Protein AF-A0A534RTB1-F1 (afdb_monomer_lite)

Radius of gyration: 23.58 Å; chains: 1; bounding box: 59×78×55 Å

Sequence (284 aa):
IQCHHADTGGGAPGGYNVNAPDIWAEGVRFPALKLVEKGTKRRDVEYMMAANSRTPTFLGDLRAQVGATELGVRRLKEVLARFGTETVRGAVRAIIAHARRRFREEVARWPDGVYESDVYVDHDPHGKRDIHVHCAVTVRGSALTIDFTGSDDRPDIQAYSTFGNTRGYVVAQLASMMDPSIPKNEGFFDAIDLIVPEGCCLNPPPGKSVAAGTHHPGTEVGEAIAKALESVVPERSCPRSTRWACRRSSSVPIPATARCSSITRWIPSPRTAARSGGRTAGAR

Secondary structure (DSSP, 8-state):
-----S--B-SSTTS--TT-SSGGGGB----S--SEETTEE-HHHHHHHHHT-S-TTHHHHHHHHHHHHHHHHHHHHHHHHHH-HHHHHHHHHHHHHHHHHHHHHHHTTSPPEEEEEEEEEPPPTTT---EEEEEEEEEETTEEEEE-TTS---TT-S----HHHHHHHHHHHHHHHS-TTS--SHHHHTTEEEE--TTSTTSPPTT---GGGGTTTHHHHHHHHHHHGGGTSTTT------TT-------PPPPTTS---------PPPP-------------

Foldseek 3Di:
DDDDDQAQLALDGRQFDLPPQWPVNSHDDDDPDDQADPNHGPVVVLCVRVVSHPDPCRSVVVVVVVVVVVVVVVVVVVVCVVQNDVRVVVVVVVLLQQLLVLQLVFLLLFDFDKFKFKDWDDDDPVDDDTFIFIWIWGRDRSAIEIARPPGALDPPDREAAALVLLLVLLLVLVCQLTDVPRDSDPSSSVRYHYHDDDRHRHHNDHTHDHSCVNVPPSLVSSLGVLNRCCVGRVVRSDRPPPVPPPDDPDDDDDPPPDPDDPDPDDDDDDPPDDDDDDDDDDDD

Structure (mmCIF, N/CA/C/O backbone):
data_AF-A0A534RTB1-F1
#
_entry.id   AF-A0A534RTB1-F1
#
loop_
_atom_site.group_PDB
_atom_site.id
_atom_site.type_symbol
_atom_site.label_atom_id
_atom_site.label_alt_id
_atom_site.label_comp_id
_atom_site.label_asym_id
_atom_site.label_entity_id
_atom_site.label_seq_id
_atom_site.pdbx_PDB_ins_code
_atom_site.Cartn_x
_atom_site.Cartn_y
_atom_site.Cartn_z
_atom_site.occupancy
_atom_site.B_iso_or_equiv
_atom_site.auth_seq_id
_atom_site.auth_comp_id
_atom_site.auth_asym_id
_atom_site.auth_atom_id
_atom_site.pdbx_PDB_model_num
ATOM 1 N N . ILE A 1 1 ? -6.320 2.824 11.148 1.00 84.56 1 ILE A N 1
ATOM 2 C CA . ILE A 1 1 ? -5.805 4.214 11.228 1.00 84.56 1 ILE A CA 1
ATOM 3 C C . ILE A 1 1 ? -4.292 4.133 11.205 1.00 84.56 1 ILE A C 1
ATOM 5 O O . ILE A 1 1 ? -3.748 3.323 11.942 1.00 84.56 1 ILE A O 1
ATOM 9 N N . GLN A 1 2 ? -3.638 4.896 10.333 1.00 88.44 2 GLN A N 1
ATOM 10 C CA . GLN A 1 2 ? -2.189 4.863 10.134 1.00 88.44 2 GLN A CA 1
ATOM 11 C C . GLN A 1 2 ? -1.666 6.300 10.095 1.00 88.44 2 GLN A C 1
ATOM 13 O O . GLN A 1 2 ? -2.361 7.197 9.623 1.00 88.44 2 GLN A O 1
ATOM 18 N N . CYS A 1 3 ? -0.450 6.515 10.586 1.00 87.81 3 CYS A N 1
ATOM 19 C CA . CYS A 1 3 ? 0.302 7.745 10.370 1.00 87.81 3 CYS A CA 1
ATOM 20 C C . CYS A 1 3 ? 1.777 7.394 10.179 1.00 87.81 3 CYS A C 1
ATOM 22 O O . CYS A 1 3 ? 2.227 6.327 10.605 1.00 87.81 3 CYS A O 1
ATOM 24 N N . HIS A 1 4 ? 2.513 8.287 9.528 1.00 90.06 4 HIS A N 1
ATOM 25 C CA . HIS A 1 4 ? 3.961 8.180 9.446 1.00 90.06 4 HIS A CA 1
ATOM 26 C C . HIS A 1 4 ? 4.567 8.598 10.789 1.00 90.06 4 HIS A C 1
ATOM 28 O O . HIS A 1 4 ? 4.227 9.660 11.307 1.00 90.06 4 HIS A O 1
ATOM 34 N N . HIS A 1 5 ? 5.452 7.769 11.336 1.00 90.31 5 HIS A N 1
ATOM 35 C CA . HIS A 1 5 ? 6.265 8.104 12.503 1.00 90.31 5 HIS A CA 1
ATOM 36 C C . HIS A 1 5 ? 7.635 8.553 12.013 1.00 90.31 5 HIS A C 1
ATOM 38 O O . HIS A 1 5 ? 8.225 7.900 11.158 1.00 90.31 5 HIS A O 1
ATOM 44 N N . ALA A 1 6 ? 8.128 9.675 12.533 1.00 88.44 6 ALA A N 1
ATOM 45 C CA . ALA A 1 6 ? 9.331 10.311 12.004 1.00 88.44 6 ALA A CA 1
ATOM 46 C C . ALA A 1 6 ? 10.634 9.544 12.301 1.00 88.44 6 ALA A C 1
ATOM 48 O O . ALA A 1 6 ? 11.653 9.856 11.699 1.00 88.44 6 ALA A O 1
ATOM 49 N N . ASP A 1 7 ? 10.635 8.579 13.222 1.00 90.31 7 ASP A N 1
ATOM 50 C CA . ASP A 1 7 ? 11.810 7.764 13.535 1.00 90.31 7 ASP A CA 1
ATOM 51 C C . ASP A 1 7 ? 11.393 6.386 14.063 1.00 90.31 7 ASP A C 1
ATOM 53 O O . ASP A 1 7 ? 10.466 6.273 14.868 1.00 90.31 7 ASP A O 1
ATOM 57 N N . THR A 1 8 ? 12.108 5.355 13.616 1.00 89.56 8 THR A N 1
ATOM 58 C CA . THR A 1 8 ? 11.889 3.940 13.957 1.00 89.56 8 THR A CA 1
ATOM 59 C C . THR A 1 8 ? 13.028 3.341 14.790 1.00 89.56 8 THR A C 1
ATOM 61 O O . THR A 1 8 ? 13.039 2.134 15.024 1.00 89.56 8 THR A O 1
ATOM 64 N N . GLY A 1 9 ? 14.015 4.144 15.210 1.00 89.50 9 GLY A N 1
ATOM 65 C CA . GLY A 1 9 ? 15.169 3.656 15.975 1.00 89.50 9 GLY A CA 1
ATOM 66 C C . GLY A 1 9 ? 16.257 2.961 15.152 1.00 89.50 9 GLY A C 1
ATOM 67 O O . GLY A 1 9 ? 17.123 2.313 15.728 1.00 89.50 9 GLY A O 1
ATOM 68 N N . GLY A 1 10 ? 16.238 3.084 13.820 1.00 88.06 10 GLY A N 1
ATOM 69 C CA . GLY A 1 10 ? 17.237 2.471 12.933 1.00 88.06 10 GLY A CA 1
ATOM 70 C C . GLY A 1 10 ? 18.618 3.122 12.976 1.00 88.06 10 GLY A C 1
ATOM 71 O O . GLY A 1 10 ? 18.841 4.098 13.698 1.00 88.06 10 GLY A O 1
ATOM 72 N N . GLY A 1 11 ? 19.543 2.602 12.163 1.00 86.94 11 GLY A N 1
ATOM 73 C CA . GLY A 1 11 ? 20.937 3.061 12.078 1.00 86.94 11 GLY A CA 1
ATOM 74 C C . GLY A 1 11 ? 21.118 4.517 11.628 1.00 86.94 11 GLY A C 1
ATOM 75 O O . GLY A 1 11 ? 22.181 5.091 11.842 1.00 86.94 11 GLY A O 1
ATOM 76 N N . ALA A 1 12 ? 20.073 5.141 11.075 1.00 86.81 12 ALA A N 1
ATOM 77 C CA . ALA A 1 12 ? 20.040 6.559 10.733 1.00 86.81 12 ALA A CA 1
ATOM 78 C C . ALA A 1 12 ? 18.793 7.243 11.334 1.00 86.81 12 ALA A C 1
ATOM 80 O O . ALA A 1 12 ? 17.713 6.639 11.342 1.00 86.81 12 ALA A O 1
ATOM 81 N N . PRO A 1 13 ? 18.899 8.502 11.811 1.00 86.31 13 PRO A N 1
ATOM 82 C CA . PRO A 1 13 ? 17.734 9.293 12.193 1.00 86.31 13 PRO A CA 1
ATOM 83 C C . PRO A 1 13 ? 16.773 9.472 11.015 1.00 86.31 13 PRO A C 1
ATOM 85 O O . PRO A 1 13 ? 17.206 9.745 9.897 1.00 86.31 13 PRO A O 1
ATOM 88 N N . GLY A 1 14 ? 15.468 9.382 11.269 1.00 82.00 14 GLY A N 1
ATOM 89 C CA . GLY A 1 14 ? 14.449 9.633 10.241 1.00 82.00 14 GLY A CA 1
ATOM 90 C C . GLY A 1 14 ? 13.816 8.378 9.636 1.00 82.00 14 GLY A C 1
ATOM 91 O O . GLY A 1 14 ? 12.920 8.504 8.807 1.00 82.00 14 GLY A O 1
ATOM 92 N N . GLY A 1 15 ? 14.281 7.181 10.014 1.00 79.88 15 GLY A N 1
ATOM 93 C CA . GLY A 1 15 ? 13.734 5.900 9.539 1.00 79.88 15 GLY A CA 1
ATOM 94 C C . GLY A 1 15 ? 14.126 5.503 8.108 1.00 79.88 15 GLY A C 1
ATOM 95 O O . GLY A 1 15 ? 13.661 4.481 7.620 1.00 79.88 15 GLY A O 1
ATOM 96 N N . TYR A 1 16 ? 14.996 6.274 7.447 1.00 83.12 16 TYR A N 1
ATOM 97 C CA . TYR A 1 16 ? 15.465 6.019 6.080 1.00 83.12 16 TYR A CA 1
ATOM 98 C C . TYR A 1 16 ? 16.987 5.842 6.059 1.00 83.12 16 TYR A C 1
ATOM 100 O O . TYR A 1 16 ? 17.731 6.771 5.747 1.00 83.12 16 TYR A O 1
ATOM 108 N N . ASN A 1 17 ? 17.463 4.651 6.427 1.00 84.81 17 ASN A N 1
ATOM 109 C CA . ASN A 1 17 ? 18.886 4.323 6.369 1.00 84.81 17 ASN A CA 1
ATOM 110 C C . ASN A 1 17 ? 19.243 3.714 5.004 1.00 84.81 17 ASN A C 1
ATOM 112 O O . ASN A 1 17 ? 19.088 2.514 4.802 1.00 84.81 17 ASN A O 1
ATOM 116 N N . VAL A 1 18 ? 19.754 4.536 4.085 1.00 78.06 18 VAL A N 1
ATOM 117 C CA . VAL A 1 18 ? 20.178 4.094 2.738 1.00 78.06 18 VAL A CA 1
ATOM 118 C C . VAL A 1 18 ? 21.326 3.082 2.760 1.00 78.06 18 VAL A C 1
ATOM 120 O O . VAL A 1 18 ? 21.482 2.309 1.825 1.00 78.06 18 VAL A O 1
ATOM 123 N N . ASN A 1 19 ? 22.106 3.060 3.842 1.00 81.81 19 ASN A N 1
ATOM 124 C CA . ASN A 1 19 ? 23.242 2.159 4.017 1.00 81.81 19 ASN A CA 1
ATOM 125 C C . ASN A 1 19 ? 22.898 0.958 4.910 1.00 81.81 19 ASN A C 1
ATOM 127 O O . ASN A 1 19 ? 23.805 0.296 5.411 1.00 81.81 19 ASN A O 1
ATOM 131 N N . ALA A 1 20 ? 21.613 0.695 5.174 1.00 87.81 20 ALA A N 1
ATOM 132 C CA . ALA A 1 20 ? 21.200 -0.472 5.945 1.00 87.81 20 ALA A CA 1
ATOM 133 C C . ALA A 1 20 ? 21.551 -1.758 5.171 1.00 87.81 20 ALA A C 1
ATOM 135 O O . ALA A 1 20 ? 20.992 -1.970 4.092 1.00 87.81 20 ALA A O 1
ATOM 136 N N . PRO A 1 21 ? 22.450 -2.621 5.692 1.00 86.75 21 PRO A N 1
ATOM 137 C CA . PRO A 1 21 ? 22.809 -3.871 5.018 1.00 86.75 21 PRO A CA 1
ATOM 138 C C . PRO A 1 21 ? 21.654 -4.881 5.005 1.00 86.75 21 PRO A C 1
ATOM 140 O O . PRO A 1 21 ? 21.588 -5.746 4.135 1.00 86.75 21 PRO A O 1
ATOM 143 N N . ASP A 1 22 ? 20.747 -4.770 5.971 1.00 89.81 22 ASP A N 1
ATOM 144 C CA . ASP A 1 22 ? 19.641 -5.683 6.197 1.00 89.81 22 ASP A CA 1
ATOM 145 C C . ASP A 1 22 ? 18.498 -4.976 6.941 1.00 89.81 22 ASP A C 1
ATOM 147 O O . ASP A 1 22 ? 18.615 -3.827 7.377 1.00 89.81 22 ASP A O 1
ATOM 151 N N . ILE A 1 23 ? 17.386 -5.688 7.110 1.00 91.12 23 ILE A N 1
ATOM 152 C CA . ILE A 1 23 ? 16.190 -5.177 7.784 1.00 91.12 23 ILE A CA 1
ATOM 153 C C . ILE A 1 23 ? 16.399 -4.870 9.282 1.00 91.12 23 ILE A C 1
ATOM 155 O O . ILE A 1 23 ? 15.617 -4.130 9.878 1.00 91.12 23 ILE A O 1
ATOM 159 N N . TRP A 1 24 ? 17.416 -5.438 9.938 1.00 91.75 24 TRP A N 1
ATOM 160 C CA . TRP A 1 24 ? 17.677 -5.185 11.362 1.00 91.75 24 TRP A CA 1
ATOM 161 C C . TRP A 1 24 ? 18.347 -3.826 11.578 1.00 91.75 24 TRP A C 1
ATOM 163 O O . TRP A 1 24 ? 18.131 -3.194 12.613 1.00 91.75 24 TRP A O 1
ATOM 173 N N . ALA A 1 25 ? 19.078 -3.326 10.583 1.00 91.38 25 ALA A N 1
ATOM 174 C CA . ALA A 1 25 ? 19.648 -1.982 10.598 1.00 91.38 25 ALA A CA 1
ATOM 175 C C . ALA A 1 25 ? 18.620 -0.850 10.358 1.00 91.38 25 ALA A C 1
ATOM 177 O O . ALA A 1 25 ? 18.971 0.333 10.455 1.00 91.38 25 ALA A O 1
ATOM 178 N N . GLU A 1 26 ? 17.355 -1.176 10.072 1.00 90.75 26 GLU A N 1
ATOM 179 C CA . GLU A 1 26 ? 16.277 -0.211 9.773 1.00 90.75 26 GLU A CA 1
ATOM 180 C C . GLU A 1 26 ? 15.488 0.253 11.000 1.00 90.75 26 GLU A C 1
ATOM 182 O O . GLU A 1 26 ? 14.690 1.193 10.928 1.00 90.75 26 GLU A O 1
ATOM 187 N N . GLY A 1 27 ? 15.740 -0.374 12.146 1.00 91.19 27 GLY A N 1
ATOM 188 C CA . GLY A 1 27 ? 15.106 -0.044 13.413 1.00 91.19 27 GLY A CA 1
ATOM 189 C C . GLY A 1 27 ? 14.132 -1.108 13.884 1.00 91.19 27 GLY A C 1
ATOM 190 O O . GLY A 1 27 ? 14.183 -2.275 13.492 1.00 91.19 27 GLY A O 1
ATOM 191 N N . VAL A 1 28 ? 13.258 -0.706 14.801 1.00 91.31 28 VAL A N 1
ATOM 192 C CA . VAL A 1 28 ? 12.426 -1.650 15.535 1.00 91.31 28 VAL A CA 1
ATOM 193 C C . VAL A 1 28 ? 11.193 -2.028 14.733 1.00 91.31 28 VAL A C 1
ATOM 195 O O . VAL A 1 28 ? 10.341 -1.203 14.406 1.00 91.31 28 VAL A O 1
ATOM 198 N N . ARG A 1 29 ? 11.068 -3.328 14.476 1.00 90.25 29 ARG A N 1
ATOM 199 C CA . ARG A 1 29 ? 9.874 -3.937 13.897 1.00 90.25 29 ARG A CA 1
ATOM 200 C C . ARG A 1 29 ? 8.945 -4.370 15.016 1.00 90.25 29 ARG A C 1
ATOM 202 O O . ARG A 1 29 ? 9.172 -5.390 15.663 1.00 90.25 29 ARG A O 1
ATOM 209 N N . PHE A 1 30 ? 7.893 -3.594 15.240 1.00 90.81 30 PHE A N 1
ATOM 210 C CA . PHE A 1 30 ? 6.860 -3.962 16.198 1.00 90.81 30 PHE A CA 1
ATOM 211 C C . PHE A 1 30 ? 5.910 -4.987 15.560 1.00 90.81 30 PHE A C 1
ATOM 213 O O . PHE A 1 30 ? 5.273 -4.665 14.554 1.00 90.81 30 PHE A O 1
ATOM 220 N N . PRO A 1 31 ? 5.780 -6.207 16.112 1.00 90.12 31 PRO A N 1
ATOM 221 C CA . PRO A 1 31 ? 4.721 -7.117 15.693 1.00 90.12 31 PRO A CA 1
ATOM 222 C C . PRO A 1 31 ? 3.348 -6.551 16.097 1.00 90.12 31 PRO A C 1
ATOM 224 O O . PRO A 1 31 ? 3.253 -5.507 16.746 1.00 90.12 31 PRO A O 1
ATOM 227 N N . ALA A 1 32 ? 2.264 -7.242 15.737 1.00 90.94 32 ALA A N 1
ATOM 228 C CA . ALA A 1 32 ? 0.909 -6.856 16.131 1.00 90.94 32 ALA A CA 1
ATOM 229 C C . ALA A 1 32 ? 0.708 -6.984 17.658 1.00 90.94 32 ALA A C 1
ATOM 231 O O . ALA A 1 32 ? 0.217 -7.992 18.166 1.00 90.94 32 ALA A O 1
ATOM 232 N N . LEU A 1 33 ? 1.118 -5.953 18.399 1.00 92.44 33 LEU A N 1
ATOM 233 C CA . LEU A 1 33 ? 1.025 -5.856 19.854 1.00 92.44 33 LEU A CA 1
ATOM 234 C C . LEU A 1 33 ? -0.216 -5.060 20.269 1.00 92.44 33 LEU A C 1
ATOM 236 O O . LEU A 1 33 ? -0.591 -4.073 19.635 1.00 92.44 33 LEU A O 1
ATOM 240 N N . LYS A 1 34 ? -0.835 -5.447 21.389 1.00 93.44 34 LYS A N 1
ATOM 241 C CA . LYS A 1 34 ? -1.914 -4.659 21.999 1.00 93.44 34 LYS A CA 1
ATOM 242 C C . LYS A 1 34 ? -1.327 -3.480 22.776 1.00 93.44 34 LYS A C 1
ATOM 244 O O . LYS A 1 34 ? -0.610 -3.684 23.753 1.00 93.44 34 LYS A O 1
ATOM 249 N N . LEU A 1 35 ? -1.693 -2.262 22.382 1.00 93.62 35 LEU A N 1
ATOM 250 C CA . LEU A 1 35 ? -1.349 -1.030 23.109 1.00 93.62 35 LEU A CA 1
ATOM 251 C C . LEU A 1 35 ? -2.314 -0.739 24.265 1.00 93.62 35 LEU A C 1
ATOM 253 O O . LEU A 1 35 ? -1.928 -0.173 25.285 1.00 93.62 35 LEU A O 1
ATOM 257 N N . VAL A 1 36 ? -3.575 -1.141 24.107 1.00 93.69 36 VAL A N 1
ATOM 258 C CA . VAL A 1 36 ? -4.634 -0.982 25.106 1.00 93.69 36 VAL A CA 1
ATOM 259 C C . VAL A 1 36 ? -5.315 -2.329 25.294 1.00 93.69 36 VAL A C 1
ATOM 261 O O . VAL A 1 36 ? -5.775 -2.946 24.334 1.00 93.69 36 VAL A O 1
ATOM 264 N N . GLU A 1 37 ? -5.387 -2.789 26.535 1.00 94.88 37 GLU A N 1
ATOM 265 C CA . GLU A 1 37 ? -6.004 -4.054 26.909 1.00 94.88 37 GLU A CA 1
ATOM 266 C C . GLU A 1 37 ? -7.106 -3.788 27.931 1.00 94.88 37 GLU A C 1
ATOM 268 O O . GLU A 1 37 ? -6.863 -3.205 28.982 1.00 94.88 37 GLU A O 1
ATOM 273 N N . LYS A 1 38 ? -8.348 -4.163 27.590 1.00 91.88 38 LYS A N 1
ATOM 274 C CA . LYS A 1 38 ? -9.544 -3.932 28.426 1.00 91.88 38 LYS A CA 1
ATOM 275 C C . LYS A 1 38 ? -9.718 -2.466 28.873 1.00 91.88 38 LYS A C 1
ATOM 277 O O . LYS A 1 38 ? -10.183 -2.196 29.972 1.00 91.88 38 LYS A O 1
ATOM 282 N N . GLY A 1 39 ? -9.346 -1.516 28.011 1.00 88.69 39 GLY A N 1
ATOM 283 C CA . GLY A 1 39 ? -9.416 -0.077 28.301 1.00 88.69 39 GLY A CA 1
ATOM 284 C C . GLY A 1 39 ? -8.225 0.474 29.092 1.00 88.69 39 GLY A C 1
ATOM 285 O O . GLY A 1 39 ? -8.152 1.678 29.318 1.00 88.69 39 GLY A O 1
ATOM 286 N N . THR A 1 40 ? -7.262 -0.366 29.476 1.00 92.94 40 THR A N 1
ATOM 287 C CA . THR A 1 40 ? -6.045 0.055 30.177 1.00 92.94 40 THR A CA 1
ATOM 288 C C . THR A 1 40 ? -4.850 0.068 29.228 1.00 92.94 40 THR A C 1
ATOM 290 O O . THR A 1 40 ? -4.598 -0.894 28.504 1.00 92.94 40 THR A O 1
ATOM 293 N N . LYS A 1 41 ? -4.094 1.170 29.226 1.00 93.25 41 LYS A N 1
ATOM 294 C CA . LYS A 1 41 ? -2.870 1.307 28.424 1.00 93.25 41 LYS A CA 1
ATOM 295 C C . LYS A 1 41 ? -1.776 0.383 28.948 1.00 93.25 41 LYS A C 1
ATOM 297 O O . LYS A 1 41 ? -1.485 0.383 30.145 1.00 93.25 41 LYS A O 1
ATOM 302 N N . ARG A 1 42 ? -1.121 -0.337 28.042 1.00 95.75 42 ARG A N 1
ATOM 303 C CA . ARG A 1 42 ? 0.063 -1.149 28.332 1.00 95.75 42 ARG A CA 1
ATOM 304 C C . ARG A 1 42 ? 1.298 -0.250 28.373 1.00 95.75 42 ARG A C 1
ATOM 306 O O . ARG A 1 42 ? 1.923 0.023 27.349 1.00 95.75 42 ARG A O 1
ATOM 313 N N . ARG A 1 43 ? 1.587 0.301 29.559 1.00 94.81 43 ARG A N 1
ATOM 314 C CA . ARG A 1 43 ? 2.648 1.313 29.751 1.00 94.81 43 ARG A CA 1
ATOM 315 C C . ARG A 1 43 ? 4.045 0.765 29.463 1.00 94.81 43 ARG A C 1
ATOM 317 O O . ARG A 1 43 ? 4.893 1.513 29.000 1.00 94.81 43 ARG A O 1
ATOM 324 N N . ASP A 1 44 ? 4.255 -0.519 29.716 1.00 95.06 44 ASP A N 1
ATOM 325 C CA . ASP A 1 44 ? 5.447 -1.284 29.350 1.00 95.06 44 ASP A CA 1
ATOM 326 C C . ASP A 1 44 ? 5.694 -1.265 27.833 1.00 95.06 44 ASP A C 1
ATOM 328 O O . ASP A 1 44 ? 6.795 -0.949 27.387 1.00 95.06 44 ASP A O 1
ATOM 332 N N . VAL A 1 45 ? 4.648 -1.505 27.034 1.00 94.75 45 VAL A N 1
ATOM 333 C CA . VAL A 1 45 ? 4.727 -1.461 25.567 1.00 94.75 45 VAL A CA 1
ATOM 334 C C . VAL A 1 45 ? 4.934 -0.032 25.071 1.00 94.75 45 VAL A C 1
ATOM 336 O O . VAL A 1 45 ? 5.825 0.193 24.256 1.00 94.75 45 VAL A O 1
ATOM 339 N N . GLU A 1 46 ? 4.164 0.945 25.573 1.00 93.38 46 GLU A N 1
ATOM 340 C CA . GLU A 1 46 ? 4.357 2.359 25.203 1.00 93.38 46 GLU A CA 1
ATOM 341 C C . GLU A 1 46 ? 5.791 2.820 25.500 1.00 93.38 46 GLU A C 1
ATOM 343 O O . GLU A 1 46 ? 6.412 3.478 24.664 1.00 93.38 46 GLU A O 1
ATOM 348 N N . TYR A 1 47 ? 6.327 2.457 26.670 1.00 92.94 47 TYR A N 1
ATOM 349 C CA . TYR A 1 47 ? 7.685 2.808 27.070 1.00 92.94 47 TYR A CA 1
ATOM 350 C C . TYR A 1 47 ? 8.731 2.149 26.171 1.00 92.94 47 TYR A C 1
ATOM 352 O O . TYR A 1 47 ? 9.615 2.842 25.676 1.00 92.94 47 TYR A O 1
ATOM 360 N N . MET A 1 48 ? 8.603 0.847 25.893 1.00 93.81 48 MET A N 1
ATOM 361 C CA . MET A 1 48 ? 9.490 0.136 24.967 1.00 93.81 48 MET A CA 1
ATOM 362 C C . MET A 1 48 ? 9.496 0.795 23.581 1.00 93.81 48 MET A C 1
ATOM 364 O O . MET A 1 48 ? 10.563 0.992 23.003 1.00 93.81 48 MET A O 1
ATOM 368 N N . MET A 1 49 ? 8.329 1.159 23.043 1.00 93.50 49 MET A N 1
ATOM 369 C CA . MET A 1 49 ? 8.251 1.817 21.737 1.00 93.50 49 MET A CA 1
ATOM 370 C C . MET A 1 49 ? 8.896 3.210 21.765 1.00 93.50 49 MET A C 1
ATOM 372 O O . MET A 1 49 ? 9.679 3.538 20.879 1.00 93.50 49 MET A O 1
ATOM 376 N N . ALA A 1 50 ? 8.621 4.007 22.803 1.00 92.38 50 ALA A N 1
ATOM 377 C CA . ALA A 1 50 ? 9.182 5.348 22.954 1.00 92.38 50 ALA A CA 1
ATOM 378 C C . ALA A 1 50 ? 10.702 5.345 23.164 1.00 92.38 50 ALA A C 1
ATOM 380 O O . ALA A 1 50 ? 11.391 6.195 22.610 1.00 92.38 50 ALA A O 1
ATOM 381 N N . ALA A 1 51 ? 11.231 4.380 23.922 1.00 93.31 51 ALA A N 1
ATOM 382 C CA . ALA A 1 51 ? 12.666 4.230 24.165 1.00 93.31 51 ALA A CA 1
ATOM 383 C C . ALA A 1 51 ? 13.460 3.948 22.879 1.00 93.31 51 ALA A C 1
ATOM 385 O O . ALA A 1 51 ? 14.653 4.228 22.816 1.00 93.31 51 ALA A O 1
ATOM 386 N N . ASN A 1 52 ? 12.791 3.425 21.849 1.00 92.25 52 ASN A N 1
ATOM 387 C CA . ASN A 1 52 ? 13.371 3.144 20.541 1.00 92.25 52 ASN A CA 1
ATOM 388 C C . ASN A 1 52 ? 13.089 4.245 19.506 1.00 92.25 52 ASN A C 1
ATOM 390 O O . ASN A 1 52 ? 13.293 4.023 18.317 1.00 92.25 52 ASN A O 1
ATOM 394 N N . SER A 1 53 ? 12.625 5.427 19.921 1.00 91.75 53 SER A N 1
ATOM 395 C CA . SER A 1 53 ? 12.449 6.569 19.024 1.00 91.75 53 SER A CA 1
ATOM 396 C C . SER A 1 53 ? 13.284 7.756 19.477 1.00 91.75 53 SER A C 1
ATOM 398 O O . SER A 1 53 ? 13.297 8.131 20.647 1.00 91.75 53 SER A O 1
ATOM 400 N N . ARG A 1 54 ? 13.933 8.421 18.520 1.00 92.38 54 ARG A N 1
ATOM 401 C CA . ARG A 1 54 ? 14.636 9.694 18.761 1.00 92.38 54 ARG A CA 1
ATOM 402 C C . ARG A 1 54 ? 13.685 10.885 18.885 1.00 92.38 54 ARG A C 1
ATOM 404 O O . ARG A 1 54 ? 14.115 11.986 19.223 1.00 92.38 54 ARG A O 1
ATOM 411 N N . THR A 1 55 ? 12.408 10.697 18.551 1.00 90.88 55 THR A N 1
ATOM 412 C CA . THR A 1 55 ? 11.45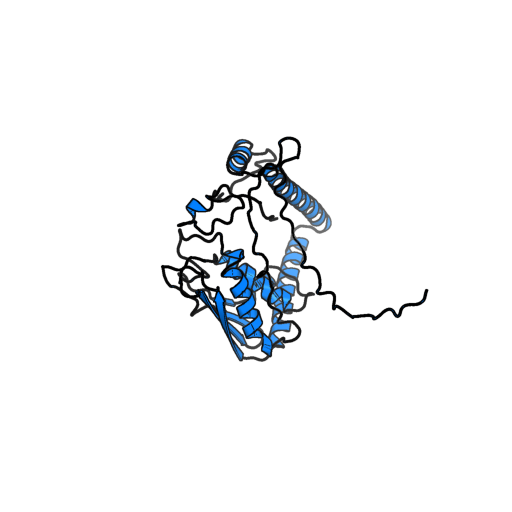4 11.797 18.392 1.00 90.88 55 THR A CA 1
ATOM 413 C C . THR A 1 55 ? 10.588 11.973 19.640 1.00 90.88 55 THR A C 1
ATOM 415 O O . THR A 1 55 ? 9.874 11.050 20.032 1.00 90.88 55 THR A O 1
ATOM 418 N N . PRO A 1 56 ? 10.575 13.166 20.269 1.00 87.50 56 PRO A N 1
ATOM 419 C CA . PRO A 1 56 ? 9.798 13.388 21.491 1.00 87.50 56 PRO A CA 1
ATOM 420 C C . PRO A 1 56 ? 8.280 13.356 21.248 1.00 87.50 56 PRO A C 1
ATOM 422 O O . PRO A 1 56 ? 7.503 13.190 22.188 1.00 87.50 56 PRO A O 1
ATOM 425 N N . THR A 1 57 ? 7.840 13.507 19.995 1.00 90.81 57 THR A N 1
ATOM 426 C CA . THR A 1 57 ? 6.424 13.487 19.599 1.00 90.81 57 THR A CA 1
ATOM 427 C C . THR A 1 57 ? 5.863 12.082 19.405 1.00 90.81 57 THR A C 1
ATOM 429 O O . THR A 1 57 ? 4.644 11.947 19.338 1.00 90.81 57 THR A O 1
ATOM 432 N N . PHE A 1 58 ? 6.704 11.041 19.386 1.00 92.56 58 PHE A N 1
ATOM 433 C CA . PHE A 1 58 ? 6.313 9.662 19.073 1.00 92.56 58 PHE A CA 1
ATOM 434 C C . PHE A 1 58 ? 5.093 9.174 19.874 1.00 92.56 58 PHE A C 1
ATOM 436 O O . PHE A 1 58 ? 4.122 8.653 19.324 1.00 92.56 58 PHE A O 1
ATOM 443 N N . LEU A 1 59 ? 5.094 9.398 21.194 1.00 92.62 59 LEU A N 1
ATOM 444 C CA . LEU A 1 59 ? 3.964 9.023 22.052 1.00 92.62 59 LEU A CA 1
ATOM 445 C C . LEU A 1 59 ? 2.702 9.844 21.767 1.00 92.62 59 LEU A C 1
ATOM 447 O O . LEU A 1 59 ? 1.594 9.352 21.975 1.00 92.62 59 LEU A O 1
ATOM 451 N N . GLY A 1 60 ? 2.854 11.091 21.324 1.00 93.50 60 GLY A N 1
ATOM 452 C CA . GLY A 1 60 ? 1.746 11.929 20.875 1.00 93.50 60 GLY A CA 1
ATOM 453 C C . GLY A 1 60 ? 1.074 11.336 19.640 1.00 93.50 60 GLY A C 1
ATOM 454 O O . GLY A 1 60 ? -0.141 11.145 19.650 1.00 93.50 60 GLY A O 1
ATOM 455 N N . ASP A 1 61 ? 1.868 10.955 18.638 1.00 93.56 61 ASP A N 1
ATOM 456 C CA . ASP A 1 61 ? 1.387 10.325 17.405 1.00 93.56 61 ASP A CA 1
ATOM 457 C C . ASP A 1 61 ? 0.686 8.989 17.702 1.00 93.56 61 ASP A C 1
ATOM 459 O O . ASP A 1 61 ? -0.433 8.746 17.243 1.00 93.56 61 ASP A O 1
ATOM 463 N N . LEU A 1 62 ? 1.276 8.160 18.573 1.00 92.62 62 LEU A N 1
ATOM 464 C CA . LEU A 1 62 ? 0.680 6.895 19.016 1.00 92.62 62 LEU A CA 1
ATOM 465 C C . LEU A 1 62 ? -0.678 7.110 19.705 1.00 92.62 62 LEU A C 1
ATOM 467 O O . LEU A 1 62 ? -1.666 6.432 19.413 1.00 92.62 62 LEU A O 1
ATOM 471 N N . ARG A 1 63 ? -0.758 8.090 20.610 1.00 92.25 63 ARG A N 1
ATOM 472 C CA . ARG A 1 63 ? -1.999 8.425 21.324 1.00 92.25 63 ARG A CA 1
ATOM 473 C C . ARG A 1 63 ? -3.052 9.018 20.396 1.00 92.25 63 ARG A C 1
ATOM 475 O O . ARG A 1 63 ? -4.233 8.739 20.591 1.00 92.25 63 ARG A O 1
ATOM 482 N N . ALA A 1 64 ? -2.647 9.778 19.382 1.00 94.12 64 ALA A N 1
ATOM 483 C CA . ALA A 1 64 ? -3.553 10.285 18.359 1.00 94.12 64 ALA A CA 1
ATOM 484 C C . ALA A 1 64 ? -4.169 9.138 17.540 1.00 94.12 64 ALA A C 1
ATOM 486 O O . ALA A 1 64 ? -5.378 9.137 17.308 1.00 94.12 64 ALA A O 1
ATOM 487 N N . GLN A 1 65 ? -3.382 8.117 17.174 1.00 94.31 65 GLN A N 1
ATOM 488 C CA . GLN A 1 65 ? -3.890 6.918 16.494 1.00 94.31 65 GLN A CA 1
ATOM 489 C C . GLN A 1 65 ? -4.912 6.153 17.353 1.00 94.31 65 GLN A C 1
ATOM 491 O O . GLN A 1 65 ? -5.970 5.754 16.851 1.00 94.31 65 GLN A O 1
ATOM 496 N N . VAL A 1 66 ? -4.627 5.979 18.650 1.00 93.88 66 VAL A N 1
ATOM 497 C CA . VAL A 1 66 ? -5.554 5.342 19.604 1.00 93.88 66 VAL A CA 1
ATOM 498 C C . VAL A 1 66 ? -6.841 6.159 19.734 1.00 93.88 66 VAL A C 1
ATOM 500 O O . VAL A 1 66 ? -7.922 5.617 19.516 1.00 93.88 66 VAL A O 1
ATOM 503 N N . GLY A 1 67 ? -6.741 7.467 19.986 1.00 94.25 67 GLY A N 1
ATOM 504 C CA . GLY A 1 67 ? -7.909 8.339 20.147 1.00 94.25 67 GLY A CA 1
ATOM 505 C C . GLY A 1 67 ? -8.786 8.414 18.892 1.00 94.25 67 GLY A C 1
ATOM 506 O O . GLY A 1 67 ? -10.014 8.374 18.984 1.00 94.25 67 GLY A O 1
ATOM 507 N N . ALA A 1 68 ? -8.181 8.438 17.701 1.00 95.81 68 ALA A N 1
ATOM 508 C CA . ALA A 1 68 ? -8.920 8.356 16.442 1.00 95.81 68 ALA A CA 1
ATOM 509 C C . ALA A 1 68 ? -9.663 7.014 16.297 1.00 95.81 68 ALA A C 1
ATOM 511 O O . ALA A 1 68 ? -10.793 6.978 15.806 1.00 95.81 68 ALA A O 1
ATOM 512 N N . THR A 1 69 ? -9.060 5.914 16.760 1.00 94.56 69 THR A N 1
ATOM 513 C CA . THR A 1 69 ? -9.683 4.582 16.729 1.00 94.56 69 THR A CA 1
ATOM 514 C C . THR A 1 69 ? -10.865 4.511 17.690 1.00 94.56 69 THR A C 1
ATOM 516 O O . THR A 1 69 ? -11.942 4.058 17.307 1.00 94.56 69 THR A O 1
ATOM 519 N N . GLU A 1 70 ? -10.709 5.023 18.910 1.00 94.31 70 GLU A N 1
ATOM 520 C CA . GLU A 1 70 ? -11.777 5.094 19.914 1.00 94.31 70 GLU A CA 1
ATOM 521 C C . GLU A 1 70 ? -12.962 5.942 19.434 1.00 94.31 70 GLU A C 1
ATOM 523 O O . GLU A 1 70 ? -14.122 5.545 19.590 1.00 94.31 70 GLU A O 1
ATOM 528 N N . LEU A 1 71 ? -12.688 7.076 18.779 1.00 96.25 71 LEU A N 1
ATOM 529 C CA . LEU A 1 71 ? -13.720 7.892 18.145 1.00 96.25 71 LEU A CA 1
ATOM 530 C C . LEU A 1 71 ? -14.480 7.099 17.073 1.00 96.25 71 LEU A C 1
ATOM 532 O O . LEU A 1 71 ? -15.712 7.126 17.060 1.00 96.25 71 LEU A O 1
ATOM 536 N N . GLY A 1 72 ? -13.761 6.376 16.209 1.00 96.56 72 GLY A N 1
ATOM 537 C CA . GLY A 1 72 ? -14.353 5.512 15.187 1.00 96.56 72 GLY A CA 1
ATOM 538 C C . GLY A 1 72 ? -15.259 4.435 15.786 1.00 96.56 72 GLY A C 1
ATOM 539 O O . GLY A 1 72 ? -16.388 4.260 15.332 1.00 96.56 72 GLY A O 1
ATOM 540 N N . VAL A 1 73 ? -14.818 3.778 16.865 1.00 95.25 73 VAL A N 1
ATOM 541 C CA . VAL A 1 73 ? -15.622 2.784 17.597 1.00 95.25 73 VAL A CA 1
ATOM 542 C C . VAL A 1 73 ? -16.903 3.407 18.147 1.00 95.25 73 VAL A C 1
ATOM 544 O O . VAL A 1 73 ? -17.976 2.821 18.001 1.00 95.25 73 VAL A O 1
ATOM 547 N N . ARG A 1 74 ? -16.826 4.596 18.756 1.00 97.31 74 ARG A N 1
ATOM 548 C CA . ARG A 1 74 ? -18.009 5.296 19.276 1.00 97.31 74 ARG A CA 1
ATOM 549 C C . ARG A 1 74 ? -19.014 5.607 18.165 1.00 97.31 74 ARG A C 1
ATOM 551 O O . ARG A 1 74 ? -20.185 5.270 18.302 1.00 97.31 74 ARG A O 1
ATOM 558 N N . ARG A 1 75 ? -18.553 6.175 17.047 1.00 97.94 75 ARG A N 1
ATOM 559 C CA . ARG A 1 75 ? -19.418 6.489 15.896 1.00 97.94 75 ARG A CA 1
ATOM 560 C C . ARG A 1 75 ? -20.034 5.239 15.277 1.00 97.94 75 ARG A C 1
ATOM 562 O O . ARG A 1 75 ? -21.215 5.238 14.949 1.00 97.94 75 ARG A O 1
ATOM 569 N N . LEU A 1 76 ? -19.272 4.153 15.174 1.00 97.12 76 LEU A N 1
ATOM 570 C CA . LEU A 1 76 ? -19.800 2.888 14.670 1.00 97.12 76 LEU A CA 1
ATOM 571 C C . LEU A 1 76 ? -20.885 2.319 15.596 1.00 97.12 76 LEU A C 1
ATOM 573 O O . LEU A 1 76 ? -21.903 1.839 15.105 1.00 97.12 76 LEU A O 1
ATOM 577 N N . LYS A 1 77 ? -20.718 2.417 16.922 1.00 97.94 77 LYS A N 1
ATOM 578 C CA . LYS A 1 77 ? -21.752 2.018 17.891 1.00 97.94 77 LYS A CA 1
ATOM 579 C C . LYS A 1 77 ? -23.040 2.831 17.736 1.00 97.94 77 LYS A C 1
ATOM 581 O O . LYS A 1 77 ? -24.112 2.242 17.790 1.00 97.94 77 LYS A O 1
ATOM 586 N N . GLU A 1 78 ? -22.946 4.142 17.505 1.00 98.19 78 GLU A N 1
ATOM 587 C CA . GLU A 1 78 ? -24.112 5.006 17.237 1.00 98.19 78 GLU A CA 1
ATOM 588 C C . GLU A 1 78 ? -24.883 4.534 15.990 1.00 98.19 78 GLU A C 1
ATOM 590 O O . GLU A 1 78 ? -26.107 4.402 16.017 1.00 98.19 78 GLU A O 1
ATOM 595 N N . VAL A 1 79 ? -24.165 4.212 14.909 1.00 98.12 79 VAL A N 1
ATOM 596 C CA . VAL A 1 79 ? -24.756 3.691 13.664 1.00 98.12 79 VAL A CA 1
ATOM 597 C C . VAL A 1 79 ? -25.400 2.320 13.888 1.00 98.12 79 VAL A C 1
ATOM 599 O O . VAL A 1 79 ? -26.532 2.096 13.462 1.00 98.12 79 VAL A O 1
ATOM 602 N N . LEU A 1 80 ? -24.714 1.415 14.591 1.00 98.25 80 LEU A N 1
ATOM 603 C CA . LEU A 1 80 ? -25.235 0.084 14.915 1.00 98.25 80 LEU A CA 1
ATOM 604 C C . LEU A 1 80 ? -26.491 0.154 15.791 1.00 98.25 80 LEU A C 1
ATOM 606 O O . LEU A 1 80 ? -27.440 -0.578 15.532 1.00 98.25 80 LEU A O 1
ATOM 610 N N . ALA A 1 81 ? -26.527 1.049 16.782 1.00 98.19 81 ALA A N 1
ATOM 611 C CA . ALA A 1 81 ? -27.696 1.248 17.636 1.00 98.19 81 ALA A CA 1
ATOM 612 C C . ALA A 1 81 ? -28.903 1.785 16.851 1.00 98.19 81 ALA A C 1
ATOM 614 O O . ALA A 1 81 ? -30.036 1.405 17.132 1.00 98.19 81 ALA A O 1
ATOM 615 N N . ARG A 1 82 ? -28.666 2.646 15.853 1.00 98.25 82 ARG A N 1
ATOM 616 C CA . ARG A 1 82 ? -29.730 3.247 15.039 1.00 98.25 82 ARG A CA 1
ATOM 617 C C . ARG A 1 82 ? -30.303 2.300 13.984 1.00 98.25 82 ARG A C 1
ATOM 619 O O . ARG A 1 82 ? -31.505 2.332 13.746 1.00 98.25 82 ARG A O 1
ATOM 626 N N . PHE A 1 83 ? -29.456 1.521 13.314 1.00 98.00 83 PHE A N 1
ATOM 627 C CA . PHE A 1 83 ? -29.854 0.746 12.129 1.00 98.00 83 PHE A CA 1
ATOM 628 C C . PHE A 1 83 ? -29.852 -0.772 12.339 1.00 98.00 83 PHE A C 1
ATOM 630 O O . PHE A 1 83 ? -30.381 -1.503 11.502 1.00 98.00 83 PHE A O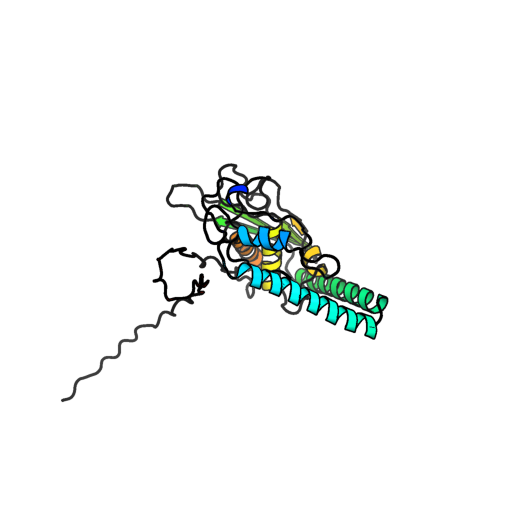 1
ATOM 637 N N . GLY A 1 84 ? -29.278 -1.253 13.442 1.00 98.19 84 GLY A N 1
ATOM 638 C CA . GLY A 1 84 ? -29.105 -2.674 13.714 1.00 98.19 84 GLY A CA 1
ATOM 639 C C . GLY A 1 84 ? -27.932 -3.293 12.950 1.00 98.19 84 GLY A C 1
ATOM 640 O O . GLY A 1 84 ? -27.530 -2.847 11.872 1.00 98.19 84 GLY A O 1
ATOM 641 N N . THR A 1 85 ? -27.372 -4.358 13.521 1.00 98.00 85 THR A N 1
ATOM 642 C CA . THR A 1 85 ? -26.164 -5.020 13.010 1.00 98.00 85 THR A CA 1
ATOM 643 C C . THR A 1 85 ? -26.327 -5.545 11.586 1.00 98.00 85 THR A C 1
ATOM 645 O O . THR A 1 85 ? -25.458 -5.305 10.749 1.00 98.00 85 THR A O 1
ATOM 648 N N . GLU A 1 86 ? -27.433 -6.226 11.284 1.00 98.25 86 GLU A N 1
ATOM 649 C CA . GLU A 1 86 ? -27.625 -6.854 9.971 1.00 98.25 86 GLU A CA 1
ATOM 650 C C . GLU A 1 86 ? -27.748 -5.832 8.842 1.00 98.25 86 GLU A C 1
ATOM 652 O O . GLU A 1 86 ? -27.114 -5.993 7.797 1.00 98.25 86 GLU A O 1
ATOM 657 N N . THR A 1 87 ? -28.460 -4.729 9.079 1.00 98.38 87 THR A N 1
ATOM 658 C CA . THR A 1 87 ? -28.561 -3.615 8.129 1.00 98.38 87 THR A CA 1
ATOM 659 C C . THR A 1 87 ? -27.190 -3.020 7.834 1.00 98.38 87 THR A C 1
ATOM 661 O O . THR A 1 87 ? -26.829 -2.835 6.673 1.00 98.38 87 THR A O 1
ATOM 664 N N . VAL A 1 88 ? -26.385 -2.766 8.872 1.00 98.31 88 VAL A N 1
ATOM 665 C CA . VAL A 1 88 ? -25.036 -2.200 8.713 1.00 98.31 88 VAL A CA 1
ATOM 666 C C . VAL A 1 88 ? -24.120 -3.168 7.965 1.00 98.31 88 VAL A C 1
ATOM 668 O O . VAL A 1 88 ? -23.425 -2.758 7.037 1.00 98.31 88 VAL A O 1
ATOM 671 N N . ARG A 1 89 ? -24.150 -4.465 8.295 1.00 97.94 89 ARG A N 1
ATOM 672 C CA . ARG A 1 89 ? -23.388 -5.489 7.558 1.00 97.94 89 ARG A CA 1
ATOM 673 C C . ARG A 1 89 ? -23.829 -5.572 6.095 1.00 97.94 89 ARG A C 1
ATOM 675 O O . ARG A 1 89 ? -22.980 -5.699 5.214 1.00 97.94 89 ARG A O 1
ATOM 682 N N . GLY A 1 90 ? -25.133 -5.486 5.833 1.00 98.44 90 GLY A N 1
ATOM 683 C CA . GLY A 1 90 ? -25.695 -5.419 4.485 1.00 98.44 90 GLY A CA 1
ATOM 684 C C . GLY A 1 90 ? -25.187 -4.206 3.708 1.00 98.44 90 GLY A C 1
ATOM 685 O O . GLY A 1 90 ? -24.711 -4.360 2.585 1.00 98.44 90 GLY A O 1
ATOM 686 N N . ALA A 1 91 ? -25.192 -3.026 4.331 1.00 98.00 91 ALA A N 1
ATOM 687 C CA . ALA A 1 91 ? -24.689 -1.793 3.736 1.00 98.00 91 ALA A CA 1
ATOM 688 C C . ALA A 1 91 ? -23.190 -1.871 3.406 1.00 98.00 91 ALA A C 1
ATOM 690 O O . ALA A 1 91 ? -22.791 -1.501 2.305 1.00 98.00 91 ALA A O 1
ATOM 691 N N . VAL A 1 92 ? -22.361 -2.415 4.307 1.00 97.69 92 VAL A N 1
ATOM 692 C CA . VAL A 1 92 ? -20.923 -2.624 4.050 1.00 97.69 92 VAL A CA 1
ATOM 693 C C . VAL A 1 92 ? -20.713 -3.521 2.828 1.00 97.69 92 VAL A C 1
ATOM 695 O O . VAL A 1 92 ? -19.972 -3.150 1.918 1.00 97.69 92 VAL A O 1
ATOM 698 N N . ARG A 1 93 ? -21.416 -4.662 2.751 1.00 98.19 93 ARG A N 1
ATOM 699 C CA . ARG A 1 93 ? -21.347 -5.555 1.580 1.00 98.19 93 ARG A CA 1
ATOM 700 C C . ARG A 1 93 ? -21.781 -4.847 0.296 1.00 98.19 93 ARG A C 1
ATOM 702 O O . ARG A 1 93 ? -21.121 -5.002 -0.728 1.00 98.19 93 ARG A O 1
ATOM 709 N N . ALA A 1 94 ? -22.851 -4.055 0.351 1.00 98.25 94 ALA A N 1
ATOM 710 C CA . ALA A 1 94 ? -23.347 -3.304 -0.798 1.00 98.25 94 ALA A CA 1
ATOM 711 C C . ALA A 1 94 ? -22.342 -2.244 -1.280 1.00 98.25 94 ALA A C 1
ATOM 713 O O . ALA A 1 94 ? -22.131 -2.113 -2.482 1.00 98.25 94 ALA A O 1
ATOM 714 N N . ILE A 1 95 ? -21.678 -1.529 -0.366 1.00 97.88 95 ILE A N 1
ATOM 715 C CA . ILE A 1 95 ? -20.665 -0.510 -0.689 1.00 97.88 95 ILE A CA 1
ATOM 716 C C . ILE A 1 95 ? -19.413 -1.145 -1.318 1.00 97.88 95 ILE A C 1
ATOM 718 O O . ILE A 1 95 ? -18.867 -0.607 -2.283 1.00 97.88 95 ILE A O 1
ATOM 722 N N . ILE A 1 96 ? -18.981 -2.305 -0.817 1.00 98.44 96 ILE A N 1
ATOM 723 C CA . ILE A 1 96 ? -17.870 -3.077 -1.397 1.00 98.44 96 ILE A CA 1
ATOM 724 C C . ILE A 1 96 ? -18.244 -3.587 -2.797 1.00 98.44 96 ILE A C 1
ATOM 726 O O . ILE A 1 96 ? -17.501 -3.384 -3.758 1.00 98.44 96 ILE A O 1
ATOM 730 N N . ALA A 1 97 ? -19.427 -4.189 -2.952 1.00 98.25 97 ALA A N 1
ATOM 731 C CA . ALA A 1 97 ? -19.907 -4.666 -4.250 1.00 98.25 97 ALA A CA 1
ATOM 732 C C . ALA A 1 97 ? -20.070 -3.519 -5.263 1.00 98.25 97 ALA A C 1
ATOM 734 O O . ALA A 1 97 ? -19.732 -3.668 -6.438 1.00 98.25 97 ALA A O 1
ATOM 735 N N . HIS A 1 98 ? -20.539 -2.355 -4.804 1.00 98.00 98 HIS A N 1
ATOM 736 C CA . HIS A 1 98 ? -20.656 -1.155 -5.621 1.00 98.00 98 HIS A CA 1
ATOM 737 C C . HIS A 1 98 ? -19.291 -0.688 -6.134 1.00 98.00 98 HIS A C 1
ATOM 739 O O . HIS A 1 98 ? -19.163 -0.448 -7.331 1.00 98.00 98 HIS A O 1
ATOM 745 N N . ALA A 1 99 ? -18.274 -0.602 -5.270 1.00 98.00 99 ALA A N 1
ATOM 746 C CA . ALA A 1 99 ? -16.920 -0.223 -5.676 1.00 98.00 99 ALA A CA 1
ATOM 747 C C . ALA A 1 99 ? -16.365 -1.158 -6.758 1.00 98.00 99 ALA A C 1
ATOM 749 O O . ALA A 1 99 ? -15.901 -0.690 -7.795 1.00 98.00 99 ALA A O 1
ATOM 750 N N . ARG A 1 100 ? -16.517 -2.476 -6.565 1.00 98.00 100 ARG A N 1
ATOM 751 C CA . ARG A 1 100 ? -16.096 -3.492 -7.542 1.00 98.00 100 ARG A CA 1
ATOM 752 C C . ARG A 1 100 ? -16.797 -3.331 -8.888 1.00 98.00 100 ARG A C 1
ATOM 754 O O . ARG A 1 100 ? -16.157 -3.416 -9.932 1.00 98.00 100 ARG A O 1
ATOM 761 N N . ARG A 1 101 ? -18.113 -3.105 -8.877 1.00 98.00 101 ARG A N 1
ATOM 762 C CA . ARG A 1 101 ? -18.893 -2.888 -10.102 1.00 98.00 101 ARG A CA 1
ATOM 763 C C . ARG A 1 101 ? -18.440 -1.621 -10.827 1.00 98.00 101 ARG A C 1
ATOM 765 O O . ARG A 1 101 ? -18.201 -1.675 -12.025 1.00 98.00 101 ARG A O 1
ATOM 772 N N . ARG A 1 102 ? -18.288 -0.507 -10.106 1.00 98.12 102 ARG A N 1
ATOM 773 C CA . ARG A 1 102 ? -17.853 0.773 -10.685 1.00 98.12 102 ARG A CA 1
ATOM 774 C C . ARG A 1 102 ? -16.452 0.686 -11.287 1.00 98.12 102 ARG A C 1
ATOM 776 O O . ARG A 1 102 ? -16.260 1.178 -12.390 1.00 98.12 102 ARG A O 1
ATOM 783 N N . PHE A 1 103 ? -15.523 0.008 -10.611 1.00 98.25 103 PHE A N 1
ATOM 784 C CA . PHE A 1 103 ? -14.190 -0.278 -11.146 1.00 98.25 103 PHE A CA 1
ATOM 785 C C . PHE A 1 103 ? -14.277 -1.035 -12.478 1.00 98.25 103 PHE A C 1
ATOM 787 O O . PHE A 1 103 ? -13.723 -0.603 -13.481 1.00 98.25 103 PHE A O 1
ATOM 794 N N . ARG A 1 104 ? -15.040 -2.135 -12.514 1.00 98.00 104 ARG A N 1
ATOM 795 C CA . ARG A 1 104 ? -15.221 -2.957 -13.721 1.00 98.00 104 ARG A CA 1
ATOM 796 C C . ARG A 1 104 ? -15.872 -2.187 -14.871 1.00 98.00 104 ARG A C 1
ATOM 798 O O . ARG A 1 104 ? -15.476 -2.364 -16.016 1.00 98.00 104 ARG A O 1
ATOM 805 N N . GLU A 1 105 ? -16.852 -1.337 -14.572 1.00 97.94 105 GLU A N 1
ATOM 806 C CA . GLU A 1 105 ? -17.507 -0.459 -15.553 1.00 97.94 105 GLU A CA 1
ATOM 807 C C . GLU A 1 105 ? -16.563 0.594 -16.137 1.00 97.94 105 GLU A C 1
ATOM 809 O O . GLU A 1 105 ? -16.761 1.012 -17.275 1.00 97.94 105 GLU A O 1
ATOM 814 N N . GLU A 1 106 ? -15.574 1.050 -15.368 1.00 96.88 106 GLU A N 1
ATOM 815 C CA . GLU A 1 106 ? -14.541 1.952 -15.868 1.00 96.88 106 GLU A CA 1
ATOM 816 C C . GLU A 1 106 ? -13.527 1.214 -16.741 1.00 96.88 106 GLU A C 1
ATOM 818 O O . GLU A 1 106 ? -13.309 1.632 -17.875 1.00 96.88 106 GLU A O 1
ATOM 823 N N . VAL A 1 107 ? -12.985 0.088 -16.264 1.00 97.50 107 VAL A N 1
ATOM 824 C CA . VAL A 1 107 ? -12.020 -0.723 -17.028 1.00 97.50 107 VAL A CA 1
ATOM 825 C C . VAL A 1 107 ? -12.620 -1.208 -18.350 1.00 97.50 107 VAL A C 1
ATOM 827 O O . VAL A 1 107 ? -11.943 -1.163 -19.365 1.00 97.50 107 VAL A O 1
ATOM 830 N N . ALA A 1 108 ? -13.910 -1.558 -18.388 1.00 97.62 108 ALA A N 1
ATOM 831 C CA . ALA A 1 108 ? -14.598 -1.969 -19.619 1.00 97.62 108 ALA A CA 1
ATOM 832 C C . ALA A 1 108 ? -14.683 -0.886 -20.711 1.00 97.62 108 ALA A C 1
ATOM 834 O O . ALA A 1 108 ? -15.120 -1.175 -21.823 1.00 97.62 108 ALA A O 1
ATOM 835 N N . ARG A 1 109 ? -14.329 0.368 -20.401 1.00 96.12 109 ARG A N 1
ATOM 836 C CA . ARG A 1 109 ? -14.243 1.465 -21.379 1.00 96.12 109 ARG A CA 1
ATOM 837 C C . ARG A 1 109 ? -12.838 1.629 -21.942 1.00 96.12 109 ARG A C 1
ATOM 839 O O . ARG A 1 109 ? -12.667 2.371 -22.905 1.00 96.12 109 ARG A O 1
ATOM 846 N N . TRP A 1 110 ? -11.843 1.016 -21.313 1.00 96.62 110 TRP A N 1
ATOM 847 C CA . TRP A 1 110 ? -10.473 1.028 -21.800 1.00 96.62 110 TRP A CA 1
ATOM 848 C C . TRP A 1 110 ? -10.360 0.043 -22.967 1.00 96.62 110 TRP A C 1
ATOM 850 O O . TRP A 1 110 ? -11.034 -0.988 -22.942 1.00 96.62 110 TRP A O 1
ATOM 860 N N . PRO A 1 111 ? -9.560 0.336 -24.007 1.00 97.06 111 PRO A N 1
ATOM 861 C CA . PRO A 1 111 ? -9.351 -0.623 -25.080 1.00 97.06 111 PRO A CA 1
ATOM 862 C C . PRO A 1 111 ? -8.685 -1.894 -24.542 1.00 97.06 111 PRO A C 1
ATOM 864 O O . PRO A 1 111 ? -7.772 -1.827 -23.718 1.00 97.06 111 PRO A O 1
ATOM 867 N N . ASP A 1 112 ? -9.143 -3.051 -25.016 1.00 98.12 112 ASP A N 1
ATOM 868 C CA . ASP A 1 112 ? -8.495 -4.323 -24.712 1.00 98.12 112 ASP A CA 1
ATOM 869 C C . ASP A 1 112 ? -7.085 -4.342 -25.310 1.00 98.12 112 ASP A C 1
ATOM 871 O O . ASP A 1 112 ? -6.872 -3.953 -26.462 1.00 98.12 112 ASP A O 1
ATOM 875 N N . GLY A 1 113 ? -6.120 -4.831 -24.537 1.00 98.06 113 GLY A N 1
ATOM 876 C CA . GLY A 1 113 ? -4.725 -4.822 -24.947 1.00 98.06 113 GLY A CA 1
ATOM 877 C C . GLY A 1 113 ? -3.764 -5.201 -23.832 1.00 98.06 113 GLY A C 1
ATOM 878 O O . GLY A 1 113 ? -4.148 -5.365 -22.672 1.00 98.06 113 GLY A O 1
ATOM 879 N N . VAL A 1 114 ? -2.499 -5.342 -24.218 1.00 98.25 114 VAL A N 1
ATOM 880 C CA . VAL A 1 114 ? -1.365 -5.467 -23.302 1.00 98.25 114 VAL A CA 1
ATOM 881 C C . VAL A 1 114 ? -0.505 -4.228 -23.494 1.00 98.25 114 VAL A C 1
ATOM 883 O O . VAL A 1 114 ? -0.104 -3.918 -24.616 1.00 98.25 114 VAL A O 1
ATOM 886 N N . TYR A 1 115 ? -0.269 -3.511 -22.403 1.00 97.62 115 TYR A N 1
ATOM 887 C CA . TYR A 1 115 ? 0.457 -2.253 -22.384 1.00 97.62 115 TYR A CA 1
ATOM 888 C C . TYR A 1 115 ? 1.690 -2.404 -21.509 1.00 97.62 115 TYR A C 1
ATOM 890 O O . TYR A 1 115 ? 1.571 -2.619 -20.304 1.00 97.62 115 TYR A O 1
ATOM 898 N N . GLU A 1 116 ? 2.866 -2.304 -22.112 1.00 97.62 116 GLU A N 1
ATOM 899 C CA . GLU A 1 116 ? 4.133 -2.554 -21.431 1.00 97.62 116 GLU A CA 1
ATOM 900 C C . GLU A 1 116 ? 4.909 -1.261 -21.207 1.00 97.62 116 GLU A C 1
ATOM 902 O O . GLU A 1 116 ? 4.804 -0.290 -21.963 1.00 97.62 116 GLU A O 1
ATOM 907 N N . SER A 1 117 ? 5.704 -1.247 -20.146 1.00 96.75 117 SER A N 1
ATOM 908 C CA . SER A 1 117 ? 6.598 -0.142 -19.851 1.00 96.75 117 SER A CA 1
ATOM 909 C C . SER A 1 117 ? 7.794 -0.595 -19.030 1.00 96.75 117 SER A C 1
ATOM 911 O O . SER A 1 117 ? 7.685 -1.452 -18.152 1.00 96.75 117 SER A O 1
ATOM 913 N N . ASP A 1 118 ? 8.911 0.077 -19.276 1.00 96.00 118 ASP A N 1
ATOM 914 C CA . ASP A 1 118 ? 10.134 -0.057 -18.500 1.00 96.00 118 ASP A CA 1
ATOM 915 C C . ASP A 1 118 ? 10.505 1.294 -17.890 1.00 96.00 118 ASP A C 1
ATOM 917 O O . ASP A 1 118 ? 10.500 2.335 -18.571 1.00 96.00 118 ASP A O 1
ATOM 921 N N . VAL A 1 119 ? 10.812 1.265 -16.596 1.00 94.12 119 VAL A N 1
ATOM 922 C CA . VAL A 1 119 ? 11.285 2.399 -15.798 1.00 94.12 119 VAL A CA 1
ATOM 923 C C . VAL A 1 119 ? 12.525 1.965 -15.022 1.00 94.12 119 VAL A C 1
ATOM 925 O O . VAL A 1 119 ? 12.708 0.788 -14.715 1.00 94.12 119 VAL A O 1
ATOM 928 N N . TYR A 1 120 ? 13.397 2.921 -14.720 1.00 91.88 120 TYR A N 1
ATOM 929 C CA . TYR A 1 120 ? 14.673 2.673 -14.065 1.00 91.88 120 TYR A CA 1
ATOM 930 C C . TYR A 1 120 ? 14.824 3.554 -12.826 1.00 91.88 120 TYR A C 1
ATOM 932 O O . TYR A 1 120 ? 14.577 4.766 -12.877 1.00 91.88 120 TYR A O 1
ATOM 940 N N . VAL A 1 121 ? 15.250 2.939 -11.722 1.00 88.25 121 VAL A N 1
ATOM 941 C CA . VAL A 1 121 ? 15.802 3.655 -10.568 1.00 88.25 121 VAL A CA 1
ATOM 942 C C . VAL A 1 121 ? 17.242 4.025 -10.914 1.00 88.25 121 VAL A C 1
ATOM 944 O O . VAL A 1 121 ? 18.048 3.137 -11.196 1.00 88.25 121 VAL A O 1
ATOM 947 N N . ASP A 1 122 ? 17.532 5.325 -10.893 1.00 79.19 122 ASP A N 1
ATOM 948 C CA . ASP A 1 122 ? 18.803 5.905 -11.340 1.00 79.19 122 ASP A CA 1
ATOM 949 C C . ASP A 1 122 ? 19.996 5.457 -10.475 1.00 79.19 122 ASP A C 1
ATOM 951 O O . ASP A 1 122 ? 19.868 5.239 -9.264 1.00 79.19 122 ASP A O 1
ATOM 955 N N . HIS A 1 123 ? 21.155 5.333 -11.117 1.00 65.25 123 HIS A N 1
ATOM 956 C CA . HIS A 1 123 ? 22.420 4.946 -10.513 1.00 65.25 123 HIS A CA 1
ATOM 957 C C . HIS A 1 123 ? 22.892 5.883 -9.390 1.00 65.25 123 HIS A C 1
ATOM 959 O O . HIS A 1 123 ? 22.638 7.087 -9.344 1.00 65.25 123 HIS A O 1
ATOM 965 N N . ASP A 1 124 ? 23.693 5.303 -8.503 1.00 59.59 124 ASP A N 1
ATOM 966 C CA . ASP A 1 124 ? 24.550 6.032 -7.577 1.00 59.59 124 ASP A CA 1
ATOM 967 C C . ASP A 1 124 ? 25.878 6.377 -8.295 1.00 59.59 124 ASP A C 1
ATOM 969 O O . ASP A 1 124 ? 26.417 5.503 -8.991 1.00 59.59 124 ASP A O 1
ATOM 973 N N . PRO A 1 125 ? 26.468 7.582 -8.123 1.00 47.62 125 PRO A N 1
ATOM 974 C CA . PRO A 1 125 ? 27.808 7.946 -8.621 1.00 47.62 125 PRO A CA 1
ATOM 975 C C . PRO A 1 125 ? 28.936 6.951 -8.286 1.00 47.62 125 PRO A C 1
ATOM 977 O O . PRO A 1 125 ? 30.027 7.041 -8.847 1.00 47.62 125 PRO A O 1
ATOM 980 N N . HIS A 1 126 ? 28.687 5.980 -7.407 1.00 55.47 126 HIS A N 1
ATOM 981 C CA . HIS A 1 126 ? 29.557 4.839 -7.129 1.00 55.47 126 HIS A CA 1
ATOM 982 C C . HIS A 1 126 ? 29.531 3.706 -8.185 1.00 55.47 126 HIS A C 1
ATOM 984 O O . HIS A 1 126 ? 30.152 2.667 -7.964 1.00 55.47 126 HIS A O 1
ATOM 990 N N . GLY A 1 127 ? 28.862 3.884 -9.333 1.00 58.53 127 GLY A N 1
ATOM 991 C CA . GLY A 1 127 ? 28.999 3.007 -10.509 1.00 58.53 127 GLY A CA 1
ATOM 992 C C . GLY A 1 127 ? 28.138 1.738 -10.497 1.00 58.53 127 GLY A C 1
ATOM 993 O O . GLY A 1 127 ? 28.488 0.748 -11.138 1.00 58.53 127 GLY A O 1
ATOM 994 N N . LYS A 1 128 ? 27.019 1.741 -9.762 1.00 68.62 128 LYS A N 1
ATOM 995 C CA . LYS A 1 128 ? 26.055 0.626 -9.757 1.00 68.62 128 LYS A CA 1
ATOM 996 C C . LYS A 1 128 ? 25.129 0.713 -10.969 1.00 68.62 128 LYS A C 1
ATOM 998 O O . LYS A 1 128 ? 24.804 1.803 -11.419 1.00 68.62 128 LYS A O 1
ATOM 1003 N N . ARG A 1 129 ? 24.698 -0.442 -11.484 1.00 78.69 129 ARG A N 1
ATOM 1004 C CA . ARG A 1 129 ? 23.714 -0.513 -12.576 1.00 78.69 129 ARG A CA 1
ATOM 1005 C C . ARG A 1 129 ? 22.325 -0.152 -12.055 1.00 78.69 129 ARG A C 1
ATOM 1007 O O . ARG A 1 129 ? 21.936 -0.687 -11.014 1.00 78.69 129 ARG A O 1
ATOM 1014 N N . ASP A 1 130 ? 21.597 0.647 -12.828 1.00 88.94 130 ASP A N 1
ATOM 1015 C CA . ASP A 1 130 ? 20.194 1.004 -12.596 1.00 88.94 130 ASP A CA 1
ATOM 1016 C C . ASP A 1 130 ? 19.337 -0.212 -12.237 1.00 88.94 130 ASP A C 1
ATOM 1018 O O . ASP A 1 130 ? 19.552 -1.313 -12.755 1.00 88.94 130 ASP A O 1
ATOM 1022 N N . ILE A 1 131 ? 18.360 -0.007 -11.353 1.00 90.31 131 ILE A N 1
ATOM 1023 C CA . ILE A 1 131 ? 17.398 -1.051 -10.983 1.00 90.31 131 ILE A CA 1
ATOM 1024 C C . ILE A 1 131 ? 16.226 -0.952 -11.947 1.00 90.31 131 ILE A C 1
ATOM 1026 O O . ILE A 1 131 ? 15.546 0.073 -12.013 1.00 90.31 131 ILE A O 1
ATOM 1030 N N . HIS A 1 132 ? 16.005 -2.020 -12.700 1.00 94.44 132 HIS A N 1
ATOM 1031 C CA . HIS A 1 132 ? 14.958 -2.088 -13.710 1.00 94.44 132 HIS A CA 1
ATOM 1032 C C . HIS A 1 132 ? 13.609 -2.481 -13.093 1.00 94.44 132 HIS A C 1
ATOM 1034 O O . HIS A 1 132 ? 13.507 -3.440 -12.326 1.00 94.44 132 HIS A O 1
ATOM 1040 N N . VAL A 1 133 ? 12.566 -1.725 -13.424 1.00 96.31 133 VAL A N 1
ATOM 1041 C CA . VAL A 1 133 ? 11.176 -1.996 -13.055 1.00 96.31 133 VAL A CA 1
ATOM 1042 C C . VAL A 1 133 ? 10.377 -2.155 -14.342 1.00 96.31 133 VAL A C 1
ATOM 1044 O O . VAL A 1 133 ? 10.190 -1.190 -15.087 1.00 96.31 133 VAL A O 1
ATOM 1047 N N . HIS A 1 134 ? 9.912 -3.377 -14.586 1.00 97.81 134 HIS A N 1
ATOM 1048 C CA . HIS A 1 134 ? 9.061 -3.715 -15.721 1.00 97.81 134 HIS A CA 1
ATOM 1049 C C . HIS A 1 134 ? 7.603 -3.790 -15.275 1.00 97.81 134 HIS A C 1
ATOM 1051 O O . HIS A 1 134 ? 7.317 -4.307 -14.197 1.00 97.81 134 HIS A O 1
ATOM 1057 N N . CYS A 1 135 ? 6.680 -3.305 -16.101 1.00 98.19 135 CYS A N 1
ATOM 1058 C CA . CYS A 1 135 ? 5.248 -3.412 -15.853 1.00 98.19 135 CYS A CA 1
ATOM 1059 C C . CYS A 1 135 ? 4.504 -3.713 -17.153 1.00 98.19 135 CYS A C 1
ATOM 1061 O O . CYS A 1 135 ? 4.579 -2.924 -18.099 1.00 98.19 135 CYS A O 1
ATOM 1063 N N . ALA A 1 136 ? 3.728 -4.794 -17.149 1.00 98.50 136 ALA A N 1
ATOM 1064 C CA . ALA A 1 136 ? 2.754 -5.130 -18.172 1.00 98.50 136 ALA A CA 1
ATOM 1065 C C . ALA A 1 136 ? 1.337 -4.998 -17.597 1.00 98.50 136 ALA A C 1
ATOM 1067 O O . ALA A 1 136 ? 0.958 -5.666 -16.633 1.00 98.50 136 ALA A O 1
ATOM 1068 N N . VAL A 1 137 ? 0.529 -4.131 -18.201 1.00 98.38 137 VAL A N 1
ATOM 1069 C CA . VAL A 1 137 ? -0.878 -3.936 -17.850 1.00 98.38 137 VAL A CA 1
ATOM 1070 C C . VAL A 1 137 ? -1.745 -4.590 -18.916 1.00 98.38 137 VAL A C 1
ATOM 1072 O O . VAL A 1 137 ? -1.743 -4.173 -20.070 1.00 98.38 137 VAL A O 1
ATOM 1075 N N . THR A 1 138 ? -2.506 -5.611 -18.534 1.00 98.69 138 THR A N 1
ATOM 1076 C CA . THR A 1 138 ? -3.434 -6.308 -19.431 1.00 98.69 138 THR A CA 1
ATOM 1077 C C . THR A 1 138 ? -4.868 -5.893 -19.135 1.00 98.69 138 THR A C 1
ATOM 1079 O O . THR A 1 138 ? -5.368 -6.106 -18.028 1.00 98.69 138 THR A O 1
ATOM 1082 N N . VAL A 1 139 ? -5.543 -5.346 -20.144 1.00 98.44 139 VAL A N 1
ATOM 1083 C CA . VAL A 1 139 ? -6.976 -5.029 -20.123 1.00 98.44 139 VAL A CA 1
ATOM 1084 C C . VAL A 1 139 ? -7.716 -6.064 -20.965 1.00 98.44 139 VAL A C 1
ATOM 1086 O O . VAL A 1 139 ? -7.370 -6.292 -22.127 1.00 98.44 139 VAL A O 1
ATOM 1089 N N . ARG A 1 140 ? -8.727 -6.711 -20.375 1.00 98.00 140 ARG A N 1
ATOM 1090 C CA . ARG A 1 140 ? -9.593 -7.672 -21.073 1.00 98.00 140 ARG A CA 1
ATOM 1091 C C . ARG A 1 140 ? -11.037 -7.529 -20.614 1.00 98.00 140 ARG A C 1
ATOM 1093 O O . ARG A 1 140 ? -11.418 -8.038 -19.554 1.00 98.00 140 ARG A O 1
ATOM 1100 N N . GLY A 1 141 ? -11.855 -6.851 -21.408 1.00 97.62 141 GLY A N 1
ATOM 1101 C CA . GLY A 1 141 ? -13.201 -6.452 -21.030 1.00 97.62 141 GLY A CA 1
ATOM 1102 C C . GLY A 1 141 ? -13.166 -5.670 -19.719 1.00 97.62 141 GLY A C 1
ATOM 1103 O O . GLY A 1 141 ? -12.595 -4.595 -19.633 1.00 97.62 141 GLY A O 1
ATOM 1104 N N . SER A 1 142 ? -13.749 -6.227 -18.656 1.00 97.12 142 SER A N 1
ATOM 1105 C CA . SER A 1 142 ? -13.770 -5.580 -17.338 1.00 97.12 142 SER A CA 1
ATOM 1106 C C . SER A 1 142 ? -12.646 -6.033 -16.390 1.00 97.12 142 SER A C 1
ATOM 1108 O O . SER A 1 142 ? -12.748 -5.784 -15.186 1.00 97.12 142 SER A O 1
ATOM 1110 N N . ALA A 1 143 ? -11.683 -6.827 -16.861 1.00 97.69 143 ALA A N 1
ATOM 1111 C CA . ALA A 1 143 ? -10.591 -7.361 -16.051 1.00 97.69 143 ALA A CA 1
ATOM 1112 C C . ALA A 1 143 ? -9.312 -6.548 -16.274 1.00 97.69 143 ALA A C 1
ATOM 1114 O O . ALA A 1 143 ? -9.007 -6.177 -17.407 1.00 97.69 143 ALA A O 1
ATOM 1115 N N . LEU A 1 144 ? -8.581 -6.300 -15.185 1.00 98.38 144 LEU A N 1
ATOM 1116 C CA . LEU A 1 144 ? -7.307 -5.592 -15.188 1.00 98.38 144 LEU A CA 1
ATOM 1117 C C . LEU A 1 144 ? -6.269 -6.437 -14.449 1.00 98.38 144 LEU A C 1
ATOM 1119 O O . LEU A 1 144 ? -6.424 -6.671 -13.247 1.00 98.38 144 LEU A O 1
ATOM 1123 N N . THR A 1 145 ? -5.223 -6.843 -15.162 1.00 98.75 145 THR A N 1
ATOM 1124 C CA . THR A 1 145 ? -4.054 -7.517 -14.586 1.00 98.75 145 THR A CA 1
ATOM 1125 C C . THR A 1 145 ? -2.844 -6.598 -14.688 1.00 98.75 145 THR A C 1
ATOM 1127 O O . THR A 1 145 ? -2.613 -5.994 -15.734 1.00 98.75 145 THR A O 1
ATOM 1130 N N . ILE A 1 146 ? -2.084 -6.483 -13.603 1.00 98.50 146 ILE A N 1
ATOM 1131 C CA . ILE A 1 146 ? -0.810 -5.767 -13.541 1.00 98.50 146 ILE A CA 1
ATOM 1132 C C . ILE A 1 146 ? 0.269 -6.779 -13.189 1.00 98.50 146 ILE A C 1
ATOM 1134 O O . ILE A 1 146 ? 0.225 -7.384 -12.117 1.00 98.50 146 ILE A O 1
ATOM 1138 N N . ASP A 1 147 ? 1.226 -6.945 -14.091 1.00 98.62 147 ASP A N 1
ATOM 1139 C CA . ASP A 1 147 ? 2.300 -7.920 -13.984 1.00 98.62 147 ASP A CA 1
ATOM 1140 C C . ASP A 1 147 ? 3.662 -7.225 -13.964 1.00 98.62 147 ASP A C 1
ATOM 1142 O O . ASP A 1 147 ? 3.994 -6.449 -14.857 1.00 98.62 147 ASP A O 1
ATOM 1146 N N . PHE A 1 148 ? 4.440 -7.500 -12.919 1.00 98.56 148 PHE A N 1
ATOM 1147 C CA . PHE A 1 148 ? 5.798 -6.991 -12.738 1.00 98.56 148 PHE A CA 1
ATOM 1148 C C . PHE A 1 148 ? 6.884 -8.026 -13.072 1.00 98.56 148 PHE A C 1
ATOM 1150 O O . PHE A 1 148 ? 8.055 -7.835 -12.723 1.00 98.56 148 PHE A O 1
ATOM 1157 N N . THR A 1 149 ? 6.520 -9.138 -13.715 1.00 98.25 149 THR A N 1
ATOM 1158 C CA . THR A 1 149 ? 7.460 -10.141 -14.227 1.00 98.25 149 THR A CA 1
ATOM 1159 C C . THR A 1 149 ? 8.476 -9.497 -15.161 1.00 98.25 149 THR A C 1
ATOM 1161 O O . THR A 1 149 ? 8.110 -8.785 -16.083 1.00 98.25 149 THR A O 1
ATOM 1164 N N . GLY A 1 150 ? 9.764 -9.734 -14.908 1.00 95.88 150 GLY A N 1
ATOM 1165 C CA . GLY A 1 150 ? 10.860 -9.068 -15.620 1.00 95.88 150 GLY A CA 1
ATOM 1166 C C . GLY A 1 150 ? 11.462 -7.870 -14.879 1.00 95.88 150 GLY A C 1
ATOM 1167 O O . GLY A 1 150 ? 12.452 -7.319 -15.346 1.00 95.88 150 GLY A O 1
ATOM 1168 N N . SER A 1 151 ? 10.918 -7.489 -13.716 1.00 96.62 151 SER A N 1
ATOM 1169 C CA . SER A 1 151 ? 11.582 -6.546 -12.804 1.00 96.62 151 SER A CA 1
ATOM 1170 C C . SER A 1 151 ? 12.854 -7.149 -12.197 1.00 96.62 151 SER A C 1
ATOM 1172 O O . SER A 1 151 ? 12.930 -8.357 -11.978 1.00 96.62 151 SER A O 1
ATOM 1174 N N . ASP A 1 152 ? 13.823 -6.292 -11.879 1.00 94.19 152 ASP A N 1
ATOM 1175 C CA . ASP A 1 152 ? 15.172 -6.669 -11.445 1.00 94.19 152 ASP A CA 1
ATOM 1176 C C . ASP A 1 152 ? 15.176 -7.608 -10.226 1.00 94.19 152 ASP A C 1
ATOM 1178 O O . ASP A 1 152 ? 14.579 -7.307 -9.190 1.00 94.19 152 ASP A O 1
ATOM 1182 N N . ASP A 1 153 ? 15.869 -8.737 -10.343 1.00 94.00 153 ASP A N 1
ATOM 1183 C CA . ASP A 1 153 ? 15.999 -9.788 -9.331 1.00 94.00 153 ASP A CA 1
ATOM 1184 C C . ASP A 1 153 ? 17.452 -10.014 -8.887 1.00 94.00 153 ASP A C 1
ATOM 1186 O O . ASP A 1 153 ? 17.757 -10.963 -8.155 1.00 94.00 153 ASP A O 1
ATOM 1190 N N . ARG A 1 154 ? 18.372 -9.131 -9.301 1.00 90.94 154 ARG A N 1
ATOM 1191 C CA . ARG A 1 154 ? 19.788 -9.282 -8.980 1.00 90.94 154 ARG A CA 1
ATOM 1192 C C . ARG A 1 154 ? 20.012 -9.225 -7.461 1.00 90.94 154 ARG A C 1
ATOM 1194 O O . ARG A 1 154 ? 19.445 -8.381 -6.764 1.00 90.94 154 ARG A O 1
ATOM 1201 N N . PRO A 1 155 ? 20.899 -10.071 -6.912 1.00 82.94 155 PRO A N 1
ATOM 1202 C CA . PRO A 1 155 ? 21.094 -10.180 -5.466 1.00 82.94 155 PRO A CA 1
ATOM 1203 C C . PRO A 1 155 ? 21.777 -8.957 -4.832 1.00 82.94 155 PRO A C 1
ATOM 1205 O O . PRO A 1 155 ? 21.686 -8.781 -3.611 1.00 82.94 155 PRO A O 1
ATOM 1208 N N . ASP A 1 156 ? 22.469 -8.146 -5.637 1.00 81.44 156 ASP A N 1
ATOM 1209 C CA . ASP A 1 156 ? 23.304 -7.009 -5.240 1.00 81.44 156 ASP A CA 1
ATOM 1210 C C . ASP A 1 156 ? 22.602 -5.642 -5.352 1.00 81.44 156 ASP A C 1
ATOM 1212 O O . ASP A 1 156 ? 23.226 -4.610 -5.088 1.00 81.44 156 ASP A O 1
ATOM 1216 N N . ILE A 1 157 ? 21.304 -5.607 -5.681 1.00 85.94 157 ILE A N 1
ATOM 1217 C CA . ILE A 1 157 ? 20.537 -4.356 -5.653 1.00 85.94 157 ILE A CA 1
ATOM 1218 C C . ILE A 1 157 ? 20.364 -3.848 -4.219 1.00 85.94 157 ILE A C 1
ATOM 1220 O O . ILE A 1 157 ? 20.331 -4.618 -3.252 1.00 85.94 157 ILE A O 1
ATOM 1224 N N . GLN A 1 158 ? 20.243 -2.527 -4.092 1.00 78.88 158 GLN A N 1
ATOM 1225 C CA . GLN A 1 158 ? 20.224 -1.826 -2.804 1.00 78.88 158 GLN A CA 1
ATOM 1226 C C . GLN A 1 158 ? 18.898 -1.132 -2.486 1.00 78.88 158 GLN A C 1
ATOM 1228 O O . GLN A 1 158 ? 18.769 -0.515 -1.431 1.00 78.88 158 GLN A O 1
ATOM 1233 N N . ALA A 1 159 ? 17.913 -1.231 -3.376 1.00 87.94 159 ALA A N 1
ATOM 1234 C CA . ALA A 1 159 ? 16.589 -0.674 -3.164 1.00 87.94 159 ALA A CA 1
ATOM 1235 C C . ALA A 1 159 ? 15.546 -1.760 -3.413 1.00 87.94 159 ALA A C 1
ATOM 1237 O O . ALA A 1 159 ? 15.448 -2.297 -4.516 1.00 87.94 159 ALA A O 1
ATOM 1238 N N . TYR A 1 160 ? 14.770 -2.066 -2.377 1.00 92.25 160 TYR A N 1
ATOM 1239 C CA . TYR A 1 160 ? 13.683 -3.029 -2.446 1.00 92.25 160 TYR A CA 1
ATOM 1240 C C . TYR A 1 160 ? 12.399 -2.412 -1.898 1.00 92.25 160 TYR A C 1
ATOM 1242 O O . TYR A 1 160 ? 12.412 -1.663 -0.921 1.00 92.25 160 TYR A O 1
ATOM 1250 N N . SER A 1 161 ? 11.273 -2.764 -2.504 1.00 94.12 161 SER A N 1
ATOM 1251 C CA . SER A 1 161 ? 9.929 -2.452 -2.032 1.00 94.12 161 SER A CA 1
ATOM 1252 C C . SER A 1 161 ? 9.269 -3.744 -1.571 1.00 94.12 161 SER A C 1
ATOM 1254 O O . SER A 1 161 ? 9.271 -4.733 -2.290 1.00 94.12 161 SER A O 1
ATOM 1256 N N . THR A 1 162 ? 8.694 -3.762 -0.368 1.00 95.25 162 THR A N 1
ATOM 1257 C CA . THR A 1 162 ? 7.896 -4.920 0.073 1.00 95.25 162 THR A CA 1
ATOM 1258 C C . THR A 1 162 ? 6.670 -5.102 -0.820 1.00 95.25 162 THR A C 1
ATOM 1260 O O . THR A 1 162 ? 6.107 -4.112 -1.289 1.00 95.25 162 THR A O 1
ATOM 1263 N N . PHE A 1 163 ? 6.165 -6.334 -0.952 1.00 96.81 163 PHE A N 1
ATOM 1264 C CA . PHE A 1 163 ? 4.913 -6.600 -1.674 1.00 96.81 163 PHE A CA 1
ATOM 1265 C C . PHE A 1 163 ? 3.761 -5.685 -1.222 1.00 96.81 163 PHE A C 1
ATOM 1267 O O . PHE A 1 163 ? 3.029 -5.136 -2.042 1.00 96.81 163 PHE A O 1
ATOM 1274 N N . GLY A 1 164 ? 3.623 -5.466 0.092 1.00 95.38 164 GLY A N 1
ATOM 1275 C CA . GLY A 1 164 ? 2.593 -4.587 0.647 1.00 95.38 164 GLY A CA 1
ATOM 1276 C C . GLY A 1 164 ? 2.732 -3.130 0.194 1.00 95.38 164 GLY A C 1
ATOM 1277 O O . GLY A 1 164 ? 1.727 -2.493 -0.123 1.00 95.38 164 GLY A O 1
ATOM 1278 N N . ASN A 1 165 ? 3.963 -2.616 0.123 1.00 95.38 165 ASN A N 1
ATOM 1279 C CA . ASN A 1 165 ? 4.237 -1.274 -0.388 1.00 95.38 165 ASN A CA 1
ATOM 1280 C C . ASN A 1 165 ? 3.996 -1.193 -1.903 1.00 95.38 165 ASN A C 1
ATOM 1282 O O . ASN A 1 165 ? 3.277 -0.303 -2.349 1.00 95.38 165 ASN A O 1
ATOM 1286 N N . THR A 1 166 ? 4.499 -2.164 -2.672 1.00 97.19 166 THR A N 1
ATOM 1287 C CA . THR A 1 166 ? 4.279 -2.284 -4.122 1.00 97.19 166 THR A CA 1
ATOM 1288 C C . THR A 1 166 ? 2.784 -2.285 -4.446 1.00 97.19 166 THR A C 1
ATOM 1290 O O . THR A 1 166 ? 2.311 -1.428 -5.190 1.00 97.19 166 THR A O 1
ATOM 1293 N N . ARG A 1 167 ? 1.996 -3.154 -3.798 1.00 97.25 167 ARG A N 1
ATOM 1294 C CA . ARG A 1 167 ? 0.530 -3.187 -3.932 1.00 97.25 167 ARG A CA 1
ATOM 1295 C C . ARG A 1 167 ? -0.117 -1.845 -3.578 1.00 97.25 167 ARG A C 1
ATOM 1297 O O . ARG A 1 167 ? -1.066 -1.428 -4.239 1.00 97.25 167 ARG A O 1
ATOM 1304 N N . GLY A 1 168 ? 0.385 -1.159 -2.552 1.00 95.56 168 GLY A N 1
ATOM 1305 C CA . GLY A 1 168 ? -0.073 0.179 -2.176 1.00 95.56 168 GLY A CA 1
ATOM 1306 C C . GLY A 1 168 ? 0.139 1.214 -3.284 1.00 95.56 168 GLY A C 1
ATOM 1307 O O . GLY A 1 168 ? -0.784 1.972 -3.588 1.00 95.56 168 GLY A O 1
ATOM 1308 N N . TYR A 1 169 ? 1.314 1.218 -3.919 1.00 96.12 169 TYR A N 1
ATOM 1309 C CA . TYR A 1 169 ? 1.626 2.097 -5.051 1.00 96.12 169 TYR A CA 1
ATOM 1310 C C . TYR A 1 169 ? 0.784 1.783 -6.287 1.00 96.12 169 TYR A C 1
ATOM 1312 O O . TYR A 1 169 ? 0.245 2.712 -6.886 1.00 96.12 169 TYR A O 1
ATOM 1320 N N . VAL A 1 170 ? 0.586 0.500 -6.603 1.00 96.88 170 VAL A N 1
ATOM 1321 C CA . VAL A 1 170 ? -0.303 0.050 -7.687 1.00 96.88 170 VAL A CA 1
ATOM 1322 C C . VAL A 1 170 ? -1.709 0.621 -7.505 1.00 96.88 170 VAL A C 1
ATOM 1324 O O . VAL A 1 170 ? -2.235 1.317 -8.375 1.00 96.88 170 VAL A O 1
ATOM 1327 N N . VAL A 1 171 ? -2.308 0.382 -6.335 1.00 96.19 171 VAL A N 1
ATOM 1328 C CA . VAL A 1 171 ? -3.660 0.852 -6.010 1.00 96.19 171 VAL A CA 1
ATOM 1329 C C . VAL A 1 171 ? -3.735 2.376 -6.033 1.00 96.19 171 VAL A C 1
ATOM 1331 O O . VAL A 1 171 ? -4.698 2.934 -6.556 1.00 96.19 171 VAL A O 1
ATOM 1334 N N . ALA A 1 172 ? -2.741 3.061 -5.465 1.00 94.25 172 ALA A N 1
ATOM 1335 C CA . ALA A 1 172 ? -2.731 4.516 -5.404 1.00 94.25 172 ALA A CA 1
ATOM 1336 C C . ALA A 1 172 ? -2.605 5.155 -6.791 1.00 94.25 172 ALA A C 1
ATOM 1338 O O . ALA A 1 172 ? -3.285 6.148 -7.054 1.00 94.25 172 ALA A O 1
ATOM 1339 N N . GLN A 1 173 ? -1.766 4.593 -7.666 1.00 95.00 173 GLN A N 1
ATOM 1340 C CA . GLN A 1 173 ? -1.610 5.081 -9.030 1.00 95.00 173 GLN A CA 1
ATOM 1341 C C . GLN A 1 173 ? -2.904 4.868 -9.820 1.00 95.00 173 GLN A C 1
ATOM 1343 O O . GLN A 1 173 ? -3.456 5.841 -10.332 1.00 95.00 173 GLN A O 1
ATOM 1348 N N . LEU A 1 174 ? -3.469 3.656 -9.820 1.00 95.00 174 LEU A N 1
ATOM 1349 C CA . LEU A 1 174 ? -4.747 3.388 -10.490 1.00 95.00 174 LEU A CA 1
ATOM 1350 C C . LEU A 1 174 ? -5.878 4.280 -9.968 1.00 95.00 174 LEU A C 1
ATOM 1352 O O . LEU A 1 174 ? -6.613 4.865 -10.756 1.00 95.00 174 LEU A O 1
ATOM 1356 N N . ALA A 1 175 ? -5.989 4.461 -8.649 1.00 94.12 175 ALA A N 1
ATOM 1357 C CA . ALA A 1 175 ? -7.013 5.318 -8.054 1.00 94.12 175 ALA A CA 1
ATOM 1358 C C . ALA A 1 175 ? -6.895 6.795 -8.469 1.00 94.12 175 ALA A C 1
ATOM 1360 O O . ALA A 1 175 ? -7.891 7.514 -8.396 1.00 94.12 175 ALA A O 1
ATOM 1361 N N . SER A 1 176 ? -5.700 7.248 -8.868 1.00 91.69 176 SER A N 1
ATOM 1362 C CA . SER A 1 176 ? -5.478 8.599 -9.399 1.00 91.69 176 SER A CA 1
ATOM 1363 C C . SER A 1 176 ? -5.796 8.727 -10.892 1.00 91.69 176 SER A C 1
ATOM 1365 O O . SER A 1 176 ? -6.163 9.809 -11.342 1.00 91.69 176 SER A O 1
ATOM 1367 N N . MET A 1 177 ? -5.698 7.622 -11.636 1.00 90.94 177 MET A N 1
ATOM 1368 C CA . MET A 1 177 ? -5.975 7.561 -13.074 1.00 90.94 177 MET A CA 1
ATOM 1369 C C . MET A 1 177 ? -7.456 7.283 -13.375 1.00 90.94 177 MET A C 1
ATOM 1371 O O . MET A 1 177 ? -7.960 7.631 -14.441 1.00 90.94 177 MET A O 1
ATOM 1375 N N . MET A 1 178 ? -8.158 6.677 -12.420 1.00 92.50 178 MET A N 1
ATOM 1376 C CA . MET A 1 178 ? -9.565 6.295 -12.507 1.00 92.50 178 MET A CA 1
ATOM 1377 C C . MET A 1 178 ? -10.529 7.401 -12.045 1.00 92.50 178 MET A C 1
ATOM 1379 O O . MET A 1 178 ? -10.127 8.443 -11.526 1.00 92.50 178 MET A O 1
ATOM 1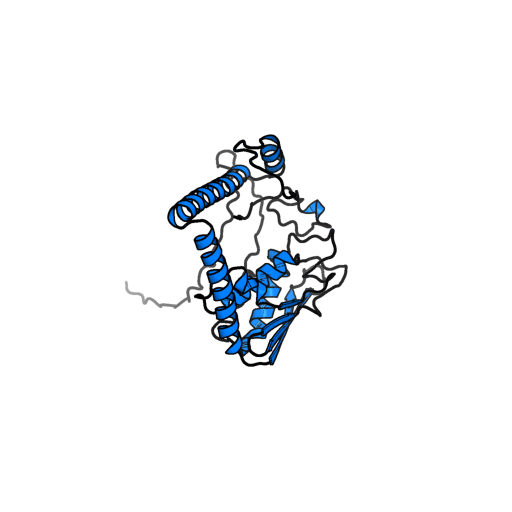383 N N . ASP A 1 179 ? -11.831 7.189 -12.236 1.00 92.56 179 ASP A N 1
ATOM 1384 C CA . ASP A 1 179 ? -12.901 8.082 -11.804 1.00 92.56 179 ASP A CA 1
ATOM 1385 C C . ASP A 1 179 ? -12.814 8.334 -10.280 1.00 92.56 179 ASP A C 1
ATOM 1387 O O . ASP A 1 179 ? -12.930 7.411 -9.458 1.00 92.56 179 ASP A O 1
ATOM 1391 N N . PRO A 1 180 ? -12.630 9.601 -9.851 1.00 92.00 180 PRO A N 1
ATOM 1392 C CA . PRO A 1 180 ? -12.479 9.931 -8.441 1.00 92.00 180 PRO A CA 1
ATOM 1393 C C . PRO A 1 180 ? -13.735 9.613 -7.615 1.00 92.00 180 PRO A C 1
ATOM 1395 O O . PRO A 1 180 ? -13.621 9.485 -6.393 1.00 92.00 180 PRO A O 1
ATOM 1398 N N . SER A 1 181 ? -14.901 9.427 -8.247 1.00 94.75 181 SER A N 1
ATOM 1399 C CA . SER A 1 181 ? -16.150 9.041 -7.581 1.00 94.75 181 SER A CA 1
ATOM 1400 C C . SER A 1 181 ? -16.200 7.568 -7.155 1.00 94.75 181 SER A C 1
ATOM 1402 O O . SER A 1 181 ? -16.995 7.214 -6.283 1.00 94.75 181 SER A O 1
ATOM 1404 N N . ILE A 1 182 ? -15.340 6.701 -7.707 1.00 95.62 182 ILE A N 1
ATOM 1405 C CA . ILE A 1 182 ? -15.318 5.280 -7.341 1.00 95.62 182 ILE A CA 1
ATOM 1406 C C . ILE A 1 182 ? -14.835 5.130 -5.893 1.00 95.62 182 ILE A C 1
ATOM 1408 O O . ILE A 1 182 ? -13.770 5.655 -5.563 1.00 95.62 182 ILE A O 1
ATOM 1412 N N . PRO A 1 183 ? -15.557 4.419 -5.008 1.00 95.44 183 PRO A N 1
ATOM 1413 C CA . PRO A 1 183 ? -15.096 4.198 -3.640 1.00 95.44 183 PRO A CA 1
ATOM 1414 C C . PRO A 1 183 ? -13.816 3.349 -3.584 1.00 95.44 183 PRO A C 1
ATOM 1416 O O . PRO A 1 183 ? -13.708 2.327 -4.254 1.00 95.44 183 PRO A O 1
ATOM 1419 N N . LYS A 1 184 ? -12.861 3.745 -2.735 1.00 94.88 184 LYS A N 1
ATOM 1420 C CA . LYS A 1 184 ? -11.571 3.063 -2.549 1.00 94.88 184 LYS A CA 1
ATOM 1421 C C . LYS A 1 184 ? -11.642 2.141 -1.330 1.00 94.88 184 LYS A C 1
ATOM 1423 O O . LYS A 1 184 ? -11.265 2.530 -0.228 1.00 94.88 184 LYS A O 1
ATOM 1428 N N . ASN A 1 185 ? -12.201 0.953 -1.525 1.00 96.38 185 ASN A N 1
ATOM 1429 C CA . ASN A 1 185 ? -12.326 -0.096 -0.507 1.00 96.38 185 ASN A CA 1
ATOM 1430 C C . ASN A 1 185 ? -11.928 -1.463 -1.092 1.00 96.38 185 ASN A C 1
ATOM 1432 O O . ASN A 1 185 ? -11.455 -1.532 -2.226 1.00 96.38 185 ASN A O 1
ATOM 1436 N N . GLU A 1 186 ? -12.144 -2.551 -0.350 1.00 96.00 186 GLU A N 1
ATOM 1437 C CA . GLU A 1 186 ? -11.791 -3.916 -0.765 1.00 96.00 186 GLU A CA 1
ATOM 1438 C C . GLU A 1 186 ? -12.354 -4.289 -2.145 1.00 96.00 186 GLU A C 1
ATOM 1440 O O . GLU A 1 186 ? -11.708 -4.994 -2.910 1.00 96.00 186 GLU A O 1
ATOM 1445 N N . GLY A 1 187 ? -13.515 -3.753 -2.530 1.00 97.06 187 GLY A N 1
ATOM 1446 C CA . GLY A 1 187 ? -14.100 -3.994 -3.846 1.00 97.06 187 GLY A CA 1
ATOM 1447 C C . GLY A 1 187 ? -13.257 -3.449 -4.999 1.00 97.06 187 GLY A C 1
ATOM 1448 O O . GLY A 1 187 ? -13.212 -4.081 -6.050 1.00 97.06 187 GLY A O 1
ATOM 1449 N N . PHE A 1 188 ? -12.586 -2.313 -4.790 1.00 97.1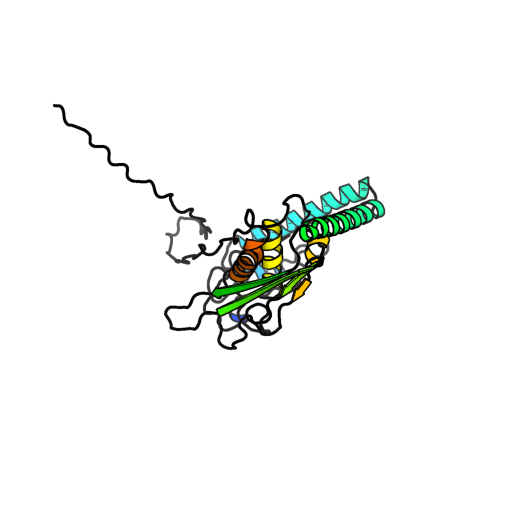2 188 PHE A N 1
ATOM 1450 C CA . PHE A 1 188 ? -11.616 -1.736 -5.725 1.00 97.12 188 PHE A CA 1
ATOM 1451 C C . PHE A 1 188 ? -10.306 -2.532 -5.699 1.00 97.12 188 PHE A C 1
ATOM 1453 O O . PHE A 1 188 ? -9.777 -2.883 -6.746 1.00 97.12 188 PHE A O 1
ATOM 1460 N N . PHE A 1 189 ? -9.794 -2.840 -4.502 1.00 95.62 189 PHE A N 1
ATOM 1461 C CA . PHE A 1 189 ? -8.491 -3.495 -4.346 1.00 95.62 189 PHE A CA 1
ATOM 1462 C C . PHE A 1 189 ? -8.480 -4.928 -4.887 1.00 95.62 189 PHE A C 1
ATOM 1464 O O . PHE A 1 189 ? -7.514 -5.317 -5.528 1.00 95.62 189 PHE A O 1
ATOM 1471 N N . ASP A 1 190 ? -9.549 -5.692 -4.656 1.00 95.12 190 ASP A N 1
ATOM 1472 C CA . ASP A 1 190 ? -9.679 -7.085 -5.106 1.00 95.12 190 ASP A CA 1
ATOM 1473 C C . ASP A 1 190 ? -10.028 -7.199 -6.597 1.00 95.12 190 ASP A C 1
ATOM 1475 O O . ASP A 1 190 ? -10.076 -8.299 -7.143 1.00 95.12 190 ASP A O 1
ATOM 1479 N N . ALA A 1 191 ? -10.377 -6.087 -7.251 1.00 96.44 191 ALA A N 1
ATOM 1480 C CA . ALA A 1 191 ? -10.673 -6.078 -8.680 1.00 96.44 191 ALA A CA 1
ATOM 1481 C C . ALA A 1 191 ? -9.410 -5.983 -9.549 1.00 96.44 191 ALA A C 1
ATOM 1483 O O . ALA A 1 191 ? -9.508 -6.180 -10.759 1.00 96.44 191 ALA A O 1
ATOM 1484 N N . ILE A 1 192 ? -8.261 -5.691 -8.934 1.00 97.81 192 ILE A N 1
ATOM 1485 C CA . ILE A 1 192 ? -6.950 -5.644 -9.575 1.00 97.81 192 ILE A CA 1
ATOM 1486 C C . ILE A 1 192 ? -6.295 -7.007 -9.377 1.00 97.81 192 ILE A C 1
ATOM 1488 O O . ILE A 1 192 ? -6.039 -7.413 -8.242 1.00 97.81 192 ILE A O 1
ATOM 1492 N N . ASP A 1 193 ? -6.012 -7.693 -10.475 1.00 98.31 193 ASP A N 1
ATOM 1493 C CA . ASP A 1 193 ? -5.167 -8.879 -10.458 1.00 98.31 193 ASP A CA 1
ATOM 1494 C C . ASP A 1 193 ? -3.700 -8.429 -10.501 1.00 98.31 193 ASP A C 1
ATOM 1496 O O . ASP A 1 193 ? -3.310 -7.672 -11.387 1.00 98.31 193 ASP A O 1
ATOM 1500 N N . LEU A 1 194 ? -2.908 -8.791 -9.492 1.00 98.38 194 LEU A N 1
ATOM 1501 C CA . LEU A 1 194 ? -1.560 -8.256 -9.291 1.00 98.38 194 LEU A CA 1
ATOM 1502 C C . LEU A 1 194 ? -0.548 -9.393 -9.184 1.00 98.38 194 LEU A C 1
ATOM 1504 O O . LEU A 1 194 ? -0.584 -10.172 -8.231 1.00 98.38 194 LEU A O 1
ATOM 1508 N N . ILE A 1 195 ? 0.398 -9.416 -10.118 1.00 98.56 195 ILE A N 1
ATOM 1509 C CA . ILE A 1 195 ? 1.476 -10.397 -10.196 1.00 98.56 195 ILE A CA 1
ATOM 1510 C C . ILE A 1 195 ? 2.791 -9.687 -9.868 1.00 98.56 195 ILE A C 1
ATOM 1512 O O . ILE A 1 195 ? 3.219 -8.770 -10.566 1.00 98.56 195 ILE A O 1
ATOM 1516 N N . VAL A 1 196 ? 3.428 -10.098 -8.769 1.00 98.12 196 VAL A N 1
ATOM 1517 C CA . VAL A 1 196 ? 4.745 -9.598 -8.348 1.00 98.12 196 VAL A CA 1
ATOM 1518 C C . VAL A 1 196 ? 5.605 -10.801 -7.952 1.00 98.12 196 VAL A C 1
ATOM 1520 O O . VAL A 1 196 ? 5.398 -11.345 -6.860 1.00 98.12 196 VAL A O 1
ATOM 1523 N N . PRO A 1 197 ? 6.540 -11.246 -8.813 1.00 97.31 197 PRO A N 1
ATOM 1524 C CA . PRO A 1 197 ? 7.366 -12.419 -8.534 1.00 97.31 197 PRO A CA 1
ATOM 1525 C C . PRO A 1 197 ? 8.140 -12.290 -7.222 1.00 97.31 197 PRO A C 1
ATOM 1527 O O . PRO A 1 197 ? 8.686 -11.232 -6.923 1.00 97.31 197 PRO A O 1
ATOM 1530 N N . GLU A 1 198 ? 8.206 -13.364 -6.437 1.00 96.19 198 GLU A N 1
ATOM 1531 C CA . GLU A 1 198 ? 9.072 -13.406 -5.256 1.00 96.19 198 GLU A CA 1
ATOM 1532 C C . GLU A 1 198 ? 10.548 -13.321 -5.663 1.00 96.19 198 GLU A C 1
ATOM 1534 O O . GLU A 1 198 ? 10.967 -13.914 -6.654 1.00 96.19 198 GLU A O 1
ATOM 1539 N N . GLY A 1 199 ? 11.348 -12.598 -4.881 1.00 94.06 199 GLY A N 1
ATOM 1540 C CA . GLY A 1 199 ? 12.786 -12.452 -5.103 1.00 94.06 199 GLY A CA 1
ATOM 1541 C C . GLY A 1 199 ? 13.192 -11.181 -5.850 1.00 94.06 199 GLY A C 1
ATOM 1542 O O . GLY A 1 199 ? 14.350 -10.784 -5.744 1.00 94.06 199 GLY A O 1
ATOM 1543 N N . CYS A 1 200 ? 12.263 -10.509 -6.537 1.00 95.31 200 CYS A N 1
ATOM 1544 C CA . CYS A 1 200 ? 12.567 -9.283 -7.275 1.00 95.31 200 CYS A CA 1
ATOM 1545 C C . CYS A 1 200 ? 12.619 -8.034 -6.375 1.00 95.31 200 CYS A C 1
ATOM 1547 O O . CYS A 1 200 ? 12.261 -8.054 -5.191 1.00 95.31 200 CYS A O 1
ATOM 1549 N N . CYS A 1 201 ? 13.008 -6.901 -6.960 1.00 94.56 201 CYS A N 1
ATOM 1550 C CA . CYS A 1 201 ? 13.095 -5.598 -6.304 1.00 94.56 201 CYS A CA 1
ATOM 1551 C C . CYS A 1 201 ? 11.759 -5.115 -5.705 1.00 94.56 201 CYS A C 1
ATOM 1553 O O . CYS A 1 201 ? 11.756 -4.275 -4.807 1.00 94.56 201 CYS A O 1
ATOM 1555 N N . LEU A 1 202 ? 10.625 -5.665 -6.150 1.00 96.62 202 LEU A N 1
ATOM 1556 C CA . LEU A 1 202 ? 9.274 -5.311 -5.700 1.00 96.62 202 LEU A CA 1
ATOM 1557 C C . LEU A 1 202 ? 8.644 -6.313 -4.718 1.00 96.62 202 LEU A C 1
ATOM 1559 O O . LEU A 1 202 ? 7.545 -6.055 -4.208 1.00 96.62 202 LEU A O 1
ATOM 1563 N N . ASN A 1 203 ? 9.315 -7.439 -4.468 1.00 96.62 203 ASN A N 1
ATOM 1564 C CA . ASN A 1 203 ? 8.923 -8.467 -3.507 1.00 96.62 203 ASN A CA 1
ATOM 1565 C C . ASN A 1 203 ? 10.174 -9.234 -3.018 1.00 96.62 203 ASN A C 1
ATOM 1567 O O . ASN A 1 203 ? 10.400 -10.384 -3.404 1.00 96.62 203 ASN A O 1
ATOM 1571 N N . PRO A 1 204 ? 11.025 -8.582 -2.203 1.00 93.88 204 PRO A N 1
ATOM 1572 C CA . PRO A 1 204 ? 12.325 -9.113 -1.817 1.00 93.88 204 PRO A CA 1
ATOM 1573 C C . PRO A 1 204 ? 12.228 -10.360 -0.936 1.00 93.88 204 PRO A C 1
ATOM 1575 O O . PRO A 1 204 ? 11.269 -10.506 -0.169 1.00 93.88 204 PRO A O 1
ATOM 1578 N N . PRO A 1 205 ? 13.279 -11.200 -0.922 1.00 92.06 205 PRO A N 1
ATOM 1579 C CA . PRO A 1 205 ? 13.387 -12.259 0.066 1.00 92.06 205 PRO A CA 1
ATOM 1580 C C . PRO A 1 205 ? 13.506 -11.672 1.489 1.00 92.06 205 PRO A C 1
ATOM 1582 O O . PRO A 1 205 ? 13.987 -10.544 1.671 1.00 92.06 205 PRO A O 1
ATOM 1585 N N . PRO A 1 206 ? 13.113 -12.430 2.529 1.00 91.38 206 PRO A N 1
ATOM 1586 C CA . PRO A 1 206 ? 13.219 -11.983 3.913 1.00 91.38 206 PRO A CA 1
ATOM 1587 C C . PRO A 1 206 ? 14.634 -11.526 4.293 1.00 91.38 206 PRO A C 1
ATOM 1589 O O . PRO A 1 206 ? 15.629 -12.127 3.898 1.00 91.38 206 PRO A O 1
ATOM 1592 N N . GLY A 1 207 ? 14.720 -10.478 5.114 1.00 89.88 207 GLY A N 1
ATOM 1593 C CA . GLY A 1 207 ? 15.988 -9.970 5.652 1.00 89.88 207 GLY A CA 1
ATOM 1594 C C . GLY A 1 207 ? 16.615 -8.828 4.850 1.00 89.88 207 GLY A C 1
ATOM 1595 O O . GLY A 1 207 ? 17.456 -8.118 5.395 1.00 89.88 207 GLY A O 1
ATOM 1596 N N . LYS A 1 208 ? 16.181 -8.592 3.606 1.00 91.12 208 LYS A N 1
ATOM 1597 C CA . LYS A 1 208 ? 16.629 -7.440 2.812 1.00 91.12 208 LYS A CA 1
ATOM 1598 C C . LYS A 1 208 ? 16.137 -6.116 3.403 1.00 91.12 208 LYS A C 1
ATOM 1600 O O . LYS A 1 208 ? 15.050 -6.042 3.974 1.00 91.12 208 LYS A O 1
ATOM 1605 N N . SER A 1 209 ? 16.956 -5.084 3.229 1.00 90.06 209 SER A N 1
ATOM 1606 C CA . SER A 1 209 ? 16.625 -3.692 3.540 1.00 90.06 209 SER A CA 1
ATOM 1607 C C . SER A 1 209 ? 15.541 -3.173 2.581 1.00 90.06 209 SER A C 1
ATOM 1609 O O . SER A 1 209 ? 15.624 -3.377 1.372 1.00 90.06 209 SER A O 1
ATOM 1611 N N . VAL A 1 210 ? 14.500 -2.544 3.121 1.00 91.38 210 VAL A N 1
ATOM 1612 C CA . VAL A 1 210 ? 13.326 -1.987 2.433 1.00 91.38 210 VAL A CA 1
ATOM 1613 C C . VAL A 1 210 ? 13.031 -0.537 2.839 1.00 91.38 210 VAL A C 1
ATOM 1615 O O . VAL A 1 210 ? 12.016 0.022 2.423 1.00 91.38 210 VAL A O 1
ATOM 1618 N N . ALA A 1 211 ? 13.895 0.106 3.629 1.00 86.62 211 ALA A N 1
ATOM 1619 C CA . ALA A 1 211 ? 13.698 1.464 4.132 1.00 86.62 211 ALA A CA 1
ATOM 1620 C C . ALA A 1 211 ? 13.525 2.472 2.989 1.00 86.62 211 ALA A C 1
ATOM 1622 O O . ALA A 1 211 ? 12.669 3.355 3.048 1.00 86.62 211 ALA A O 1
ATOM 1623 N N . ALA A 1 212 ? 14.298 2.316 1.912 1.00 82.81 212 ALA A N 1
ATOM 1624 C CA . ALA A 1 212 ? 14.184 3.154 0.722 1.00 82.81 212 ALA A CA 1
ATOM 1625 C C . ALA A 1 212 ? 12.921 2.863 -0.108 1.00 82.81 212 ALA A C 1
ATOM 1627 O O . ALA A 1 212 ? 12.523 3.726 -0.886 1.00 82.81 212 ALA A O 1
ATOM 1628 N N . GLY A 1 213 ? 12.263 1.716 0.102 1.00 86.38 213 GLY A N 1
ATOM 1629 C CA . GLY A 1 213 ? 11.226 1.141 -0.760 1.00 86.38 213 GLY A CA 1
ATOM 1630 C C . GLY A 1 213 ? 10.067 2.066 -1.106 1.00 86.38 213 GLY A C 1
ATOM 1631 O O . GLY A 1 213 ? 9.546 2.007 -2.214 1.00 86.38 213 GLY A O 1
ATOM 1632 N N . THR A 1 214 ? 9.677 2.960 -0.195 1.00 85.62 214 THR A N 1
ATOM 1633 C CA . THR A 1 214 ? 8.642 3.976 -0.456 1.00 85.62 214 THR A CA 1
ATOM 1634 C C . THR A 1 214 ? 9.082 4.980 -1.527 1.00 85.62 214 THR A C 1
ATOM 1636 O O . THR A 1 214 ? 8.275 5.439 -2.322 1.00 85.62 214 THR A O 1
ATOM 1639 N N . HIS A 1 215 ? 10.361 5.340 -1.572 1.00 85.94 215 HIS A N 1
ATOM 1640 C CA . HIS A 1 215 ? 10.891 6.269 -2.570 1.00 85.94 215 HIS A CA 1
ATOM 1641 C C . HIS A 1 215 ? 11.350 5.508 -3.813 1.00 85.94 215 HIS A C 1
ATOM 1643 O O . HIS A 1 215 ? 10.928 5.829 -4.915 1.00 85.94 215 HIS A O 1
ATOM 1649 N N . HIS A 1 216 ? 12.140 4.456 -3.620 1.00 87.88 216 HIS A N 1
ATOM 1650 C CA . HIS A 1 216 ? 12.704 3.651 -4.693 1.00 87.88 216 HIS A CA 1
ATOM 1651 C C . HIS A 1 216 ? 12.736 2.182 -4.259 1.00 87.88 216 HIS A C 1
ATOM 1653 O O . HIS A 1 216 ? 13.231 1.903 -3.163 1.00 87.88 216 HIS A O 1
ATOM 1659 N N . PRO A 1 217 ? 12.232 1.228 -5.060 1.00 90.88 217 PRO A N 1
ATOM 1660 C CA . PRO A 1 217 ? 11.576 1.378 -6.369 1.00 90.88 217 PRO A CA 1
ATOM 1661 C C . PRO A 1 217 ? 10.063 1.713 -6.306 1.00 90.88 217 PRO A C 1
ATOM 1663 O O . PRO A 1 217 ? 9.349 1.573 -7.296 1.00 90.88 217 PRO A O 1
ATOM 1666 N N . GLY A 1 218 ? 9.509 2.091 -5.144 1.00 91.12 218 GLY A N 1
ATOM 1667 C CA . GLY A 1 218 ? 8.059 2.287 -4.990 1.00 91.12 218 GLY A CA 1
ATOM 1668 C C . GLY A 1 218 ? 7.472 3.373 -5.892 1.00 91.12 218 GLY A C 1
ATOM 1669 O O . GLY A 1 218 ? 6.358 3.223 -6.386 1.00 91.12 218 GLY A O 1
ATOM 1670 N N . THR A 1 219 ? 8.205 4.454 -6.161 1.00 90.81 219 THR A N 1
ATOM 1671 C CA . THR A 1 219 ? 7.701 5.505 -7.061 1.00 90.81 219 THR A CA 1
ATOM 1672 C C . THR A 1 219 ? 7.746 5.084 -8.524 1.00 90.81 219 THR A C 1
ATOM 1674 O O . THR A 1 219 ? 6.831 5.414 -9.279 1.00 90.81 219 THR A O 1
ATOM 1677 N N . GLU A 1 220 ? 8.728 4.263 -8.886 1.00 93.56 220 GLU A N 1
ATOM 1678 C CA . GLU A 1 220 ? 8.891 3.663 -10.204 1.00 93.56 220 GLU A CA 1
ATOM 1679 C C . GLU A 1 220 ? 7.758 2.685 -10.528 1.00 93.56 220 GLU A C 1
ATOM 1681 O O . GLU A 1 220 ? 7.338 2.620 -11.676 1.00 93.56 220 GLU A O 1
ATOM 1686 N N . VAL A 1 221 ? 7.170 2.016 -9.529 1.00 95.62 221 VAL A N 1
ATOM 1687 C CA . VAL A 1 221 ? 5.930 1.230 -9.703 1.00 95.62 221 VAL A CA 1
ATOM 1688 C C . VAL A 1 221 ? 4.795 2.105 -10.245 1.00 95.62 221 VAL A C 1
ATOM 1690 O O . VAL A 1 221 ? 4.095 1.721 -11.181 1.00 95.62 221 VAL A O 1
ATOM 1693 N N . GLY A 1 222 ? 4.607 3.296 -9.667 1.00 93.88 222 GLY A N 1
ATOM 1694 C CA . GLY A 1 222 ? 3.591 4.244 -10.128 1.00 93.88 222 GLY A CA 1
ATOM 1695 C C . GLY A 1 222 ? 3.924 4.847 -11.495 1.00 93.88 222 GLY A C 1
ATOM 1696 O O . GLY A 1 222 ? 3.038 4.994 -12.334 1.00 93.88 222 GLY A O 1
ATOM 1697 N N . GLU A 1 223 ? 5.198 5.165 -11.737 1.00 93.50 223 GLU A N 1
ATOM 1698 C CA . GLU A 1 223 ? 5.680 5.678 -13.025 1.00 93.50 223 GLU A CA 1
ATOM 1699 C C . GLU A 1 223 ? 5.495 4.654 -14.151 1.00 93.50 223 GLU A C 1
ATOM 1701 O O . GLU A 1 223 ? 4.988 5.014 -15.211 1.00 93.50 223 GLU A O 1
ATOM 1706 N N . ALA A 1 224 ? 5.809 3.381 -13.903 1.00 95.69 224 ALA A N 1
ATOM 1707 C CA . ALA A 1 224 ? 5.643 2.304 -14.871 1.00 95.69 224 ALA A CA 1
ATOM 1708 C C . ALA A 1 224 ? 4.162 2.126 -15.240 1.00 95.69 224 ALA A C 1
ATOM 1710 O O . ALA A 1 224 ? 3.802 2.173 -16.410 1.00 95.69 224 ALA A O 1
ATOM 1711 N N . ILE A 1 225 ? 3.259 2.061 -14.257 1.00 96.19 225 ILE A N 1
ATOM 1712 C CA . ILE A 1 225 ? 1.813 1.976 -14.538 1.00 96.19 225 ILE A CA 1
ATOM 1713 C C . ILE A 1 225 ? 1.316 3.194 -15.328 1.00 96.19 225 ILE A C 1
ATOM 1715 O O . ILE A 1 225 ? 0.558 3.034 -16.284 1.00 96.19 225 ILE A O 1
ATOM 1719 N N . ALA A 1 226 ? 1.731 4.405 -14.945 1.00 94.25 226 ALA A N 1
ATOM 1720 C CA . ALA A 1 226 ? 1.330 5.624 -15.643 1.00 94.25 226 ALA A CA 1
ATOM 1721 C C . ALA A 1 226 ? 1.808 5.629 -17.102 1.00 94.25 226 ALA A C 1
ATOM 1723 O O . ALA A 1 226 ? 1.039 5.995 -17.987 1.00 94.25 226 ALA A O 1
ATOM 1724 N N . LYS A 1 227 ? 3.047 5.187 -17.343 1.00 94.25 227 LYS A N 1
ATOM 1725 C CA . LYS A 1 227 ? 3.651 5.078 -18.674 1.00 94.25 227 LYS A CA 1
ATOM 1726 C C . LYS A 1 227 ? 2.979 3.996 -19.521 1.00 94.25 227 LYS A C 1
ATOM 1728 O O . LYS A 1 227 ? 2.650 4.256 -20.671 1.00 94.25 227 LYS A O 1
ATOM 1733 N N . ALA A 1 228 ? 2.706 2.818 -18.957 1.00 95.44 228 ALA A N 1
ATOM 1734 C CA . ALA A 1 228 ? 1.977 1.754 -19.650 1.00 95.44 228 ALA A CA 1
ATOM 1735 C C . ALA A 1 228 ? 0.580 2.230 -20.094 1.00 95.44 228 ALA A C 1
ATOM 1737 O O . ALA A 1 228 ? 0.179 2.055 -21.241 1.00 95.44 228 ALA A O 1
ATOM 1738 N N . LEU A 1 229 ? -0.152 2.907 -19.206 1.00 94.31 229 LEU A N 1
ATOM 1739 C CA . LEU A 1 229 ? -1.520 3.366 -19.464 1.00 94.31 229 LEU A CA 1
ATOM 1740 C C . LEU A 1 229 ? -1.618 4.757 -20.116 1.00 94.31 229 LEU A C 1
ATOM 1742 O O . LEU A 1 229 ? -2.722 5.282 -20.276 1.00 94.31 229 LEU A O 1
ATOM 1746 N N . GLU A 1 230 ? -0.504 5.367 -20.522 1.00 92.12 230 GLU A N 1
ATOM 1747 C CA . GLU A 1 230 ? -0.462 6.676 -21.194 1.00 92.12 230 GLU A CA 1
ATOM 1748 C C . GLU A 1 230 ? -1.384 6.729 -22.417 1.00 92.12 230 GLU A C 1
ATOM 1750 O O . GLU A 1 230 ? -2.176 7.657 -22.565 1.00 92.12 230 GLU A O 1
ATOM 1755 N N . SER A 1 231 ? -1.330 5.694 -23.257 1.00 88.19 231 SER A N 1
ATOM 1756 C CA . SER A 1 231 ? -2.138 5.601 -24.478 1.00 88.19 231 SER A CA 1
ATOM 1757 C C . SER A 1 231 ? -3.623 5.305 -24.222 1.00 88.19 231 SER A C 1
ATOM 1759 O O . SER A 1 231 ? -4.451 5.512 -25.108 1.00 88.19 231 SER A O 1
ATOM 1761 N N . VAL A 1 232 ? -3.970 4.840 -23.018 1.00 90.44 232 VAL A N 1
ATOM 1762 C CA . VAL A 1 232 ? -5.320 4.390 -22.641 1.00 90.44 232 VAL A CA 1
ATOM 1763 C C . VAL A 1 232 ? -6.124 5.517 -21.998 1.00 90.44 232 VAL A C 1
ATOM 1765 O O . VAL A 1 232 ? -7.283 5.736 -22.347 1.00 90.44 232 VAL A O 1
ATOM 1768 N N . VAL A 1 233 ? -5.513 6.248 -21.061 1.00 88.62 233 VAL A N 1
ATOM 1769 C CA . VAL A 1 233 ? -6.147 7.353 -20.319 1.00 88.62 233 VAL A CA 1
ATOM 1770 C C . VAL A 1 233 ? -5.246 8.598 -20.282 1.00 88.62 233 VAL A C 1
ATOM 1772 O O . VAL A 1 233 ? -4.903 9.080 -19.202 1.00 88.62 233 VAL A O 1
ATOM 1775 N N . PRO A 1 234 ? -4.888 9.183 -21.444 1.00 82.81 234 PRO A N 1
ATOM 1776 C CA . PRO A 1 234 ? -3.853 10.220 -21.551 1.00 82.81 234 PRO A CA 1
ATOM 1777 C C . PRO A 1 234 ? -4.107 11.451 -20.671 1.00 82.81 234 PRO A C 1
ATOM 1779 O O . PRO A 1 234 ? -3.175 12.024 -20.116 1.00 82.81 234 PRO A O 1
ATOM 1782 N N . GLU A 1 235 ? -5.370 11.834 -20.468 1.00 82.38 235 GLU A N 1
ATOM 1783 C CA . GLU A 1 235 ? -5.738 12.984 -19.627 1.00 82.38 235 GLU A CA 1
ATOM 1784 C C . GLU A 1 235 ? -5.482 12.764 -18.126 1.00 82.38 235 GLU A C 1
ATOM 1786 O O . GLU A 1 235 ? -5.484 13.718 -17.346 1.00 82.38 235 GLU A O 1
ATOM 1791 N N . ARG A 1 236 ? -5.297 11.508 -17.700 1.00 80.69 236 ARG A N 1
ATOM 1792 C CA . ARG A 1 236 ? -5.141 11.115 -16.292 1.00 80.69 236 ARG A CA 1
ATOM 1793 C C . ARG A 1 236 ? -3.875 10.307 -16.018 1.00 80.69 236 ARG A C 1
ATOM 1795 O O . ARG A 1 236 ? -3.566 10.061 -14.855 1.00 80.69 236 ARG A O 1
ATOM 1802 N N . SER A 1 237 ? -3.112 9.960 -17.051 1.00 72.19 237 SER A N 1
ATOM 1803 C CA . SER A 1 237 ? -1.811 9.289 -16.967 1.00 72.19 237 SER A CA 1
ATOM 1804 C C . SER A 1 237 ? -0.698 10.247 -16.544 1.00 72.19 237 SER A C 1
ATOM 1806 O O . SER A 1 237 ? 0.275 10.467 -17.256 1.00 72.19 237 SER A O 1
ATOM 1808 N N . CYS A 1 238 ? -0.837 10.841 -15.359 1.00 71.75 238 CYS A N 1
ATOM 1809 C CA . CYS A 1 238 ? 0.245 11.573 -14.712 1.00 71.75 238 CYS A CA 1
ATOM 1810 C C . CYS A 1 238 ? 0.910 10.650 -13.678 1.00 71.75 238 CYS A C 1
ATOM 1812 O O . CYS A 1 238 ? 0.227 10.189 -12.753 1.00 71.75 238 CYS A O 1
ATOM 1814 N N . PRO A 1 239 ? 2.222 10.365 -13.792 1.00 60.03 239 PRO A N 1
ATOM 1815 C CA . PRO A 1 239 ? 2.949 9.674 -12.739 1.00 60.03 239 PRO A CA 1
ATOM 1816 C C . PRO A 1 239 ? 2.796 10.446 -11.434 1.00 60.03 239 PRO A C 1
ATOM 1818 O O . PRO A 1 239 ? 2.973 11.668 -11.400 1.00 60.03 239 PRO A O 1
ATOM 1821 N N . ARG A 1 240 ? 2.503 9.756 -10.329 1.00 54.09 240 ARG A N 1
ATOM 1822 C CA . ARG A 1 240 ? 2.537 10.394 -9.013 1.00 54.09 240 ARG A CA 1
ATOM 1823 C C . ARG A 1 240 ? 3.980 10.798 -8.686 1.00 54.09 240 ARG A C 1
ATOM 1825 O O . ARG A 1 240 ? 4.741 10.029 -8.110 1.00 54.09 240 ARG A O 1
ATOM 1832 N N . SER A 1 241 ? 4.367 12.023 -9.043 1.00 45.88 241 SER A N 1
ATOM 1833 C CA . SER A 1 241 ? 5.744 12.496 -8.915 1.00 45.88 241 SER A CA 1
ATOM 1834 C C . SER A 1 241 ? 6.105 12.799 -7.453 1.00 45.88 241 SER A C 1
ATOM 1836 O O . SER A 1 241 ? 5.962 13.926 -6.978 1.00 45.88 241 SER A O 1
ATOM 1838 N N . THR A 1 242 ? 6.612 11.805 -6.726 1.00 41.19 242 THR A N 1
ATOM 1839 C CA . THR A 1 242 ? 7.355 12.007 -5.463 1.00 41.19 242 THR A CA 1
ATOM 1840 C C . THR A 1 242 ? 8.871 12.072 -5.666 1.00 41.19 242 THR A C 1
ATOM 1842 O O . THR A 1 242 ? 9.591 12.314 -4.700 1.00 41.19 242 THR A O 1
ATOM 1845 N N . ARG A 1 243 ? 9.358 11.960 -6.914 1.00 34.50 243 ARG A N 1
ATOM 1846 C CA . ARG A 1 243 ? 10.789 11.981 -7.293 1.00 34.50 243 ARG A CA 1
ATOM 1847 C C . ARG A 1 243 ? 11.565 13.220 -6.798 1.00 34.50 243 ARG A C 1
ATOM 1849 O O . ARG A 1 243 ? 12.783 13.197 -6.718 1.00 34.50 243 ARG A O 1
ATOM 1856 N N . TRP A 1 244 ? 10.867 14.287 -6.399 1.00 23.61 244 TRP A N 1
ATOM 1857 C CA . TRP A 1 244 ? 11.452 15.517 -5.845 1.00 23.61 244 TRP A CA 1
ATOM 1858 C C . TRP A 1 244 ? 11.753 15.483 -4.333 1.00 23.61 244 TRP A C 1
ATOM 1860 O O . TRP A 1 244 ? 12.282 16.455 -3.795 1.00 23.61 244 TRP A O 1
ATOM 1870 N N . ALA A 1 245 ? 11.447 14.396 -3.619 1.00 31.25 245 ALA A N 1
ATOM 1871 C CA . ALA A 1 245 ? 11.647 14.305 -2.171 1.00 31.25 245 ALA A CA 1
ATOM 1872 C C . ALA A 1 245 ? 13.071 13.859 -1.772 1.00 31.25 245 ALA A C 1
ATOM 1874 O O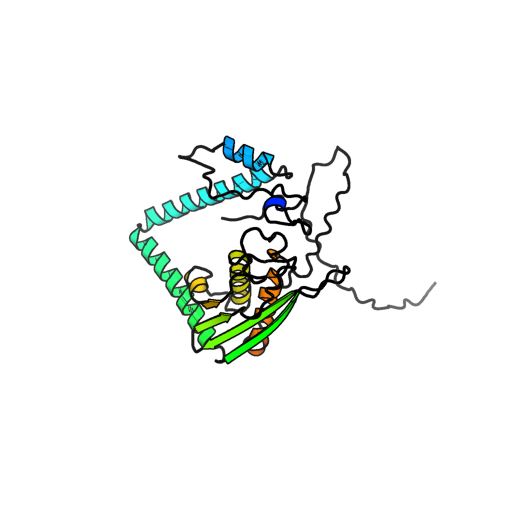 . ALA A 1 245 ? 13.235 12.973 -0.938 1.00 31.25 245 ALA A O 1
ATOM 1875 N N . CYS A 1 246 ? 14.121 14.490 -2.308 1.00 24.23 246 CYS A N 1
ATOM 1876 C CA . CYS A 1 246 ? 15.466 14.320 -1.752 1.00 24.23 246 CYS A CA 1
ATOM 1877 C C . CYS A 1 246 ? 15.546 15.075 -0.411 1.00 24.23 246 CYS A C 1
ATOM 1879 O O . CYS A 1 246 ? 15.826 16.276 -0.352 1.00 24.23 246 CYS A O 1
ATOM 1881 N N . ARG A 1 247 ? 15.223 14.390 0.695 1.00 29.75 247 ARG A N 1
ATOM 1882 C CA . ARG A 1 247 ? 15.408 14.932 2.047 1.00 29.75 247 ARG A CA 1
ATOM 1883 C C . ARG A 1 247 ? 16.901 15.033 2.337 1.00 29.75 247 ARG A C 1
ATOM 1885 O O . ARG A 1 247 ? 17.551 14.030 2.602 1.00 29.75 247 ARG A O 1
ATOM 1892 N N . ARG A 1 248 ? 17.436 16.254 2.400 1.00 23.80 248 ARG A N 1
ATOM 1893 C CA . ARG A 1 248 ? 18.698 16.488 3.113 1.00 23.80 248 ARG A CA 1
ATOM 1894 C C . ARG A 1 248 ? 18.439 16.349 4.611 1.00 23.80 248 ARG A C 1
ATOM 1896 O O . ARG A 1 248 ? 17.914 17.264 5.240 1.00 23.80 248 ARG A O 1
ATOM 1903 N N . SER A 1 249 ? 18.809 15.215 5.194 1.00 29.20 249 SER A N 1
ATOM 1904 C CA . SER A 1 249 ? 18.944 15.075 6.644 1.00 29.20 249 SER A CA 1
ATOM 1905 C C . SER A 1 249 ? 20.241 15.761 7.096 1.00 29.20 249 SER A C 1
ATOM 1907 O O . SER A 1 249 ? 21.259 15.106 7.291 1.00 29.20 249 SER A O 1
ATOM 1909 N N . SER A 1 250 ? 20.248 17.092 7.220 1.00 26.03 250 SER A N 1
ATOM 1910 C CA . SER A 1 250 ? 21.375 17.811 7.830 1.00 26.03 250 SER A CA 1
ATOM 1911 C C . SER A 1 250 ? 21.127 17.993 9.327 1.00 26.03 250 SER A C 1
ATOM 1913 O O . SER A 1 250 ? 20.245 18.757 9.722 1.00 26.03 250 SER A O 1
ATOM 1915 N N . SER A 1 251 ? 21.911 17.317 10.165 1.00 28.72 251 SER A N 1
ATOM 1916 C CA . SER A 1 251 ? 21.973 17.572 11.605 1.00 28.72 251 SER A CA 1
ATOM 1917 C C . SER A 1 251 ? 22.841 18.805 11.869 1.00 28.72 251 SER A C 1
ATOM 1919 O O . SER A 1 251 ? 24.057 18.695 12.004 1.00 28.72 251 SER A O 1
ATOM 1921 N N . VAL A 1 252 ? 22.229 19.988 11.925 1.00 27.08 252 VAL A N 1
ATOM 1922 C CA . VAL A 1 252 ? 22.889 21.184 12.469 1.00 27.08 252 VAL A CA 1
ATOM 1923 C C . VAL A 1 252 ? 22.484 21.314 13.943 1.00 27.08 252 VAL A C 1
ATOM 1925 O O . VAL A 1 252 ? 21.285 21.263 14.229 1.00 27.08 252 VAL A O 1
ATOM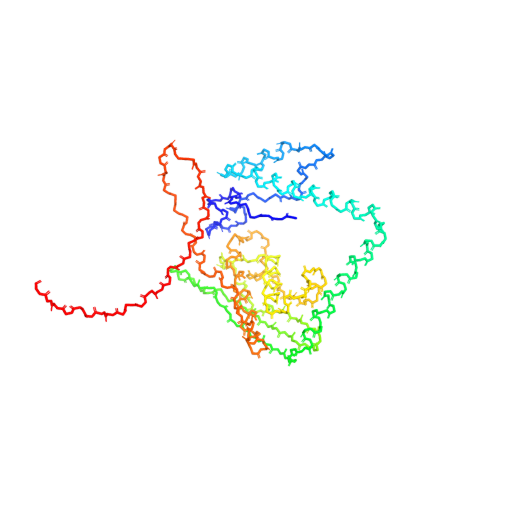 1928 N N . PRO A 1 253 ? 23.425 21.475 14.891 1.00 25.64 253 PRO A N 1
ATOM 1929 C CA . PRO A 1 253 ? 23.087 21.742 16.285 1.00 25.64 253 PRO A CA 1
ATOM 1930 C C . PRO A 1 253 ? 22.392 23.106 16.398 1.00 25.64 253 PRO A C 1
ATOM 1932 O O . PRO A 1 253 ? 22.951 24.126 16.000 1.00 25.64 253 PRO A O 1
ATOM 1935 N N . ILE A 1 254 ? 21.173 23.134 16.937 1.00 29.33 254 ILE A N 1
ATOM 1936 C CA . ILE A 1 254 ? 20.460 24.375 17.275 1.00 29.33 254 ILE A CA 1
ATOM 1937 C C . ILE A 1 254 ? 20.801 24.725 18.739 1.00 29.33 254 ILE A C 1
ATOM 1939 O O . ILE A 1 254 ? 20.809 23.814 19.571 1.00 29.33 254 ILE A O 1
ATOM 1943 N N . PRO A 1 255 ? 21.087 25.997 19.092 1.00 23.69 255 PRO A N 1
ATOM 1944 C CA . PRO A 1 255 ? 21.427 26.379 20.463 1.00 23.69 255 PRO A CA 1
ATOM 1945 C C . PRO A 1 255 ? 20.303 26.034 21.453 1.00 23.69 255 PRO A C 1
ATOM 1947 O O . PRO A 1 255 ? 19.120 26.108 21.119 1.00 23.69 255 PRO A O 1
ATOM 1950 N N . ALA A 1 256 ? 20.688 25.702 22.689 1.00 30.61 256 ALA A N 1
ATOM 1951 C CA . ALA A 1 256 ? 19.886 25.054 23.736 1.00 30.61 256 ALA A CA 1
ATOM 1952 C C . ALA A 1 256 ? 18.639 25.812 24.264 1.00 30.61 256 ALA A C 1
ATOM 1954 O O . ALA A 1 256 ? 18.066 25.417 25.276 1.00 30.61 256 ALA A O 1
ATOM 1955 N N . THR A 1 257 ? 18.179 26.872 23.599 1.00 28.41 257 THR A N 1
ATOM 1956 C CA . THR A 1 257 ? 16.971 27.635 23.970 1.00 28.41 257 THR A CA 1
ATOM 1957 C C . THR A 1 257 ? 15.805 27.475 22.988 1.00 28.41 257 THR A C 1
ATOM 1959 O O . THR A 1 257 ? 14.704 27.951 23.263 1.00 28.41 257 THR A O 1
ATOM 1962 N N . ALA A 1 258 ? 15.985 26.756 21.876 1.00 25.88 258 ALA A N 1
ATOM 1963 C CA . ALA A 1 258 ? 14.915 26.444 20.929 1.00 25.88 258 ALA A CA 1
ATOM 1964 C C . ALA A 1 258 ? 14.454 24.984 21.074 1.00 25.88 258 ALA A C 1
ATOM 1966 O O . ALA A 1 258 ? 15.259 24.055 21.072 1.00 25.88 258 ALA A O 1
ATOM 1967 N N . ARG A 1 259 ? 13.136 24.773 21.197 1.00 23.06 259 ARG A N 1
ATOM 1968 C CA . ARG A 1 259 ? 12.515 23.439 21.261 1.00 23.06 259 ARG A CA 1
ATOM 1969 C C . ARG A 1 259 ? 13.009 22.569 20.104 1.00 23.06 259 ARG A C 1
ATOM 1971 O O . ARG A 1 259 ? 12.926 22.977 18.944 1.00 23.06 259 ARG A O 1
ATOM 1978 N N . CYS A 1 260 ? 13.463 21.362 20.437 1.00 20.89 260 CYS A N 1
ATOM 1979 C CA . CYS A 1 260 ? 13.848 20.336 19.477 1.00 20.89 260 CYS A CA 1
ATOM 1980 C C . CYS A 1 260 ? 12.662 20.062 18.541 1.00 20.89 260 CYS A C 1
ATOM 1982 O O . CYS A 1 260 ? 11.649 19.496 18.949 1.00 20.89 260 CYS A O 1
ATOM 1984 N N . SER A 1 261 ? 12.757 20.550 17.308 1.00 22.67 261 SER A N 1
ATOM 1985 C CA . SER A 1 261 ? 11.734 20.387 16.285 1.00 22.67 261 SER A CA 1
ATOM 1986 C C . SER A 1 261 ? 12.397 19.789 15.051 1.00 22.67 261 SER A C 1
ATOM 1988 O O . SER A 1 261 ? 12.978 20.483 14.224 1.00 22.67 261 SER A O 1
ATOM 1990 N N . SER A 1 262 ? 12.312 18.466 14.920 1.00 23.73 262 SER A N 1
ATOM 1991 C CA . SER A 1 262 ? 12.517 17.775 13.648 1.00 23.73 262 SER A CA 1
ATOM 1992 C C . SER A 1 262 ? 11.307 18.052 12.747 1.00 23.73 262 SER A C 1
ATOM 1994 O O . SER A 1 262 ? 10.444 17.206 12.527 1.00 23.73 262 SER A O 1
ATOM 1996 N N . ILE A 1 263 ? 11.194 19.287 12.254 1.00 23.94 263 ILE A N 1
ATOM 1997 C CA . ILE A 1 263 ? 10.166 19.648 11.278 1.00 23.94 263 ILE A CA 1
ATOM 1998 C C . ILE A 1 263 ? 10.540 19.022 9.935 1.00 23.94 263 ILE A C 1
ATOM 2000 O O . ILE A 1 263 ? 11.518 19.398 9.293 1.00 23.94 263 ILE A O 1
ATOM 2004 N N . THR A 1 264 ? 9.702 18.093 9.478 1.00 28.83 264 THR A N 1
ATOM 2005 C CA . THR A 1 264 ? 9.585 17.771 8.056 1.00 28.83 264 THR A CA 1
ATOM 2006 C C . THR A 1 264 ? 9.082 19.026 7.344 1.00 28.83 264 THR A C 1
ATOM 2008 O O . THR A 1 264 ? 7.887 19.315 7.363 1.00 28.83 264 THR A O 1
ATOM 2011 N N . ARG A 1 265 ? 9.986 19.814 6.758 1.00 21.41 265 ARG A N 1
ATOM 2012 C CA . ARG A 1 265 ? 9.612 20.997 5.977 1.00 21.41 265 ARG A CA 1
ATOM 2013 C C . ARG A 1 265 ? 9.445 20.588 4.518 1.00 21.41 265 ARG A C 1
ATOM 2015 O O . ARG A 1 265 ? 10.424 20.314 3.833 1.00 21.41 265 ARG A O 1
ATOM 2022 N N . TRP A 1 266 ? 8.201 20.554 4.051 1.00 23.27 266 TRP A N 1
ATOM 2023 C CA . TRP A 1 266 ? 7.901 20.604 2.622 1.00 23.27 266 TRP A CA 1
ATOM 2024 C C . TRP A 1 266 ? 8.213 22.022 2.138 1.00 23.27 266 TRP A C 1
ATOM 2026 O O . TRP A 1 266 ? 7.550 22.971 2.554 1.00 23.27 266 TRP A O 1
ATOM 2036 N N . ILE A 1 267 ? 9.251 22.181 1.319 1.00 22.86 267 ILE A N 1
ATOM 2037 C CA . ILE A 1 267 ? 9.564 23.456 0.666 1.00 22.86 267 ILE A CA 1
ATOM 2038 C C . ILE A 1 267 ? 9.061 23.347 -0.779 1.00 22.86 267 ILE A C 1
ATOM 2040 O O . ILE A 1 267 ? 9.623 22.562 -1.541 1.00 22.86 267 ILE A O 1
ATOM 2044 N N . PRO A 1 268 ? 8.015 24.089 -1.184 1.00 21.28 268 PRO A N 1
ATOM 2045 C CA . PRO A 1 268 ? 7.683 24.226 -2.594 1.00 21.28 268 PRO A CA 1
ATOM 2046 C C . PRO A 1 268 ? 8.793 25.022 -3.292 1.00 21.28 268 PRO A C 1
ATOM 2048 O O . PRO A 1 268 ? 9.242 26.048 -2.779 1.00 21.28 268 PRO A O 1
ATOM 2051 N N . SER A 1 269 ? 9.226 24.561 -4.465 1.00 25.05 269 SER A N 1
ATOM 2052 C CA . SER A 1 269 ? 10.140 25.304 -5.341 1.00 25.05 269 SER A CA 1
ATOM 2053 C C . SER A 1 269 ? 9.534 26.664 -5.740 1.00 25.05 269 SER A C 1
ATOM 2055 O O . SER A 1 269 ? 8.340 26.719 -6.063 1.00 25.05 269 SER A O 1
ATOM 2057 N N . PRO A 1 270 ? 10.305 27.770 -5.738 1.00 27.03 270 PRO A N 1
ATOM 2058 C CA . PRO A 1 270 ? 9.830 29.038 -6.265 1.00 27.03 270 PRO A CA 1
ATOM 2059 C C . PRO A 1 270 ? 9.675 28.936 -7.787 1.00 27.03 270 PRO A C 1
ATOM 2061 O O . PRO A 1 270 ? 10.614 28.604 -8.508 1.00 27.03 270 PRO A O 1
ATOM 2064 N N . ARG A 1 271 ? 8.467 29.249 -8.273 1.00 26.00 271 ARG A N 1
ATOM 2065 C CA . ARG A 1 271 ? 8.185 29.443 -9.700 1.00 26.00 271 ARG A CA 1
ATOM 2066 C C . ARG A 1 271 ? 9.233 30.380 -10.303 1.00 26.00 271 ARG A C 1
ATOM 2068 O O . ARG A 1 271 ? 9.485 31.460 -9.770 1.00 26.00 271 ARG A O 1
ATOM 2075 N N . THR A 1 272 ? 9.801 29.968 -11.429 1.00 28.52 272 THR A N 1
ATOM 2076 C CA . THR A 1 272 ? 10.621 30.783 -12.323 1.00 28.52 272 THR A CA 1
ATOM 2077 C C . THR A 1 272 ? 9.852 32.044 -12.723 1.00 28.52 272 THR A C 1
ATOM 2079 O O . THR A 1 272 ? 9.019 32.035 -13.625 1.00 28.52 272 THR A O 1
ATOM 2082 N N . ALA A 1 273 ? 10.110 33.153 -12.029 1.00 27.75 273 ALA A N 1
ATOM 2083 C CA . ALA A 1 273 ? 9.686 34.469 -12.474 1.00 27.75 273 ALA A CA 1
ATOM 2084 C C . ALA A 1 273 ? 10.559 34.862 -13.672 1.00 27.75 273 ALA A C 1
ATOM 2086 O O . ALA A 1 273 ? 11.763 35.094 -13.541 1.00 27.75 273 ALA A O 1
ATOM 2087 N N . ALA A 1 274 ? 9.942 34.884 -14.851 1.00 28.77 274 ALA A N 1
ATOM 2088 C CA . ALA A 1 274 ? 10.532 35.403 -16.070 1.00 28.77 274 ALA A CA 1
ATOM 2089 C C . ALA A 1 274 ? 11.037 36.837 -15.838 1.00 28.77 274 ALA A C 1
ATOM 2091 O O . ALA A 1 274 ? 10.286 37.725 -15.434 1.00 28.77 274 ALA A O 1
ATOM 2092 N N . ARG A 1 275 ? 12.325 37.064 -16.110 1.00 27.59 275 ARG A N 1
ATOM 2093 C CA . ARG A 1 275 ? 12.904 38.403 -16.233 1.00 27.59 275 ARG A CA 1
ATOM 2094 C C . ARG A 1 275 ? 12.333 39.065 -17.489 1.00 27.59 275 ARG A C 1
ATOM 2096 O O . ARG A 1 275 ? 12.844 38.843 -18.581 1.00 27.59 275 ARG A O 1
ATOM 2103 N N . SER A 1 276 ? 11.310 39.901 -17.344 1.00 28.77 276 SER A N 1
ATOM 2104 C CA . SER A 1 276 ? 10.973 40.911 -18.350 1.00 28.77 276 SER A CA 1
ATOM 2105 C C . SER A 1 276 ? 11.772 42.180 -18.054 1.00 28.77 276 SER A C 1
ATOM 2107 O O . SER A 1 276 ? 11.503 42.883 -17.078 1.00 28.77 276 SER A O 1
ATOM 2109 N N . GLY A 1 277 ? 12.785 42.451 -18.876 1.00 29.06 277 GLY A N 1
ATOM 2110 C CA . GLY A 1 277 ? 13.537 43.700 -18.843 1.00 29.06 277 GLY A CA 1
ATOM 2111 C C . GLY A 1 277 ? 12.658 44.876 -19.269 1.00 29.06 277 GLY A C 1
ATOM 2112 O O . GLY A 1 277 ? 12.219 44.940 -20.412 1.00 29.06 277 GLY A O 1
ATOM 2113 N N . GLY A 1 278 ? 12.427 45.810 -18.350 1.00 27.20 278 GLY A N 1
ATOM 2114 C CA . GLY A 1 278 ? 11.863 47.126 -18.633 1.00 27.20 278 GLY A CA 1
ATOM 2115 C C . GLY A 1 278 ? 12.957 48.179 -18.508 1.00 27.20 278 GLY A C 1
ATOM 2116 O O . GLY A 1 278 ? 13.448 48.434 -17.413 1.00 27.20 278 GLY A O 1
ATOM 2117 N N . ARG A 1 279 ? 13.353 48.771 -19.639 1.00 31.61 279 ARG A N 1
ATOM 2118 C CA . ARG A 1 279 ? 14.168 49.990 -19.686 1.00 31.61 279 ARG A CA 1
ATOM 2119 C C . ARG A 1 279 ? 13.352 51.137 -19.089 1.00 31.61 279 ARG A C 1
ATOM 2121 O O . ARG A 1 279 ? 12.302 51.469 -19.631 1.00 31.61 279 ARG A O 1
ATOM 2128 N N . THR A 1 280 ? 13.847 51.778 -18.039 1.00 32.81 280 THR A N 1
ATOM 2129 C CA . THR A 1 280 ? 13.379 53.107 -17.628 1.00 32.81 280 THR A CA 1
ATOM 2130 C C . THR A 1 280 ? 14.350 54.152 -18.156 1.00 32.81 280 THR A C 1
ATOM 2132 O O . THR A 1 280 ? 15.529 54.160 -17.804 1.00 32.81 280 THR A O 1
ATOM 2135 N N . ALA A 1 281 ? 13.833 54.992 -19.050 1.00 32.00 281 ALA A N 1
ATOM 2136 C CA . ALA A 1 281 ? 14.470 56.198 -19.545 1.00 32.00 281 ALA A CA 1
ATOM 2137 C C . ALA A 1 281 ? 14.700 57.198 -18.402 1.00 32.00 281 ALA A C 1
ATOM 2139 O O . ALA A 1 281 ? 13.878 57.313 -17.493 1.00 32.00 281 ALA A O 1
ATOM 2140 N N . GLY A 1 282 ? 15.822 57.913 -18.468 1.00 26.73 282 GLY A N 1
ATOM 2141 C CA . GLY A 1 282 ? 16.129 59.013 -17.567 1.00 26.73 282 GLY A CA 1
ATOM 2142 C C . GLY A 1 282 ? 15.285 60.253 -17.850 1.00 26.73 282 GLY A C 1
ATOM 2143 O O . GLY A 1 282 ? 14.945 60.539 -18.997 1.00 26.73 282 GLY A O 1
ATOM 2144 N N . ALA A 1 283 ? 15.010 61.008 -16.792 1.00 30.12 283 ALA A N 1
ATOM 2145 C CA . ALA A 1 283 ? 14.766 62.440 -16.852 1.00 30.12 283 ALA A CA 1
ATOM 2146 C C . ALA A 1 283 ? 15.009 63.055 -15.464 1.00 30.12 283 ALA A C 1
ATOM 2148 O O . ALA A 1 283 ? 14.269 62.755 -14.530 1.00 30.12 283 ALA A O 1
ATOM 2149 N N . ARG A 1 284 ? 15.981 63.979 -15.442 1.00 31.86 284 ARG A N 1
ATOM 2150 C CA . ARG A 1 284 ? 16.370 64.943 -14.394 1.00 31.86 284 ARG A CA 1
ATOM 2151 C C . ARG A 1 284 ? 17.271 64.444 -13.271 1.00 31.86 284 ARG A C 1
ATOM 2153 O O . ARG A 1 284 ? 16.892 63.500 -12.553 1.00 31.86 284 ARG A O 1
#

pLDDT: mean 82.11, std 24.49, range [20.89, 98.75]